Protein AF-0000000080187230 (afdb_homodimer)

Solvent-accessible surface area (backbone atoms only — not comparable to full-atom values): 9099 Å² total; per-residue (Å²): 131,55,72,60,52,51,49,43,47,52,31,50,45,49,23,28,50,40,28,14,57,39,20,35,60,37,12,40,51,40,17,50,52,43,22,52,49,33,45,47,38,41,75,37,59,90,48,38,68,63,51,52,53,50,46,53,55,51,43,51,58,42,46,49,57,31,49,52,26,44,51,52,22,49,32,40,62,74,63,34,63,70,54,54,52,44,56,56,54,54,67,70,99,129,55,67,57,57,52,47,49,52,52,31,54,52,29,22,53,48,12,34,62,53,14,36,48,29,22,50,52,13,43,49,49,26,52,53,35,40,56,54,20,36,71,72,24,60,90,43,36,66,62,47,52,52,51,46,54,55,44,44,50,58,27,45,47,43,28,48,54,16,44,51,53,22,48,34,42,70,74,63,32,55,61,58,54,48,43,56,51,56,56,65,71,100

Structure (mmCIF, N/CA/C/O backbone):
data_AF-0000000080187230-model_v1
#
loop_
_entity.id
_entity.type
_entity.pdbx_description
1 polymer 'ATP synthase subunit c'
#
loop_
_atom_site.group_PDB
_atom_site.id
_atom_site.type_symbol
_atom_site.label_atom_id
_atom_site.label_alt_id
_atom_site.label_comp_id
_atom_site.label_asym_id
_atom_site.label_entity_id
_atom_site.label_seq_id
_atom_site.pdbx_PDB_ins_code
_atom_site.Cartn_x
_atom_site.Cartn_y
_atom_site.Cartn_z
_atom_site.occupancy
_atom_site.B_iso_or_equiv
_atom_site.auth_seq_id
_atom_site.auth_comp_id
_atom_site.auth_asym_id
_atom_site.auth_atom_id
_atom_site.pdbx_PDB_model_num
ATOM 1 N N . MET A 1 1 ? 1.723 32.594 4.117 1 62.69 1 MET A N 1
ATOM 2 C CA . MET A 1 1 ? 1.533 31.25 4.629 1 62.69 1 MET A CA 1
ATOM 3 C C . MET A 1 1 ? 2.469 30.969 5.801 1 62.69 1 MET A C 1
ATOM 5 O O . MET A 1 1 ? 3.662 31.266 5.73 1 62.69 1 MET A O 1
ATOM 9 N N . ASP A 1 2 ? 1.952 30.75 6.871 1 83.56 2 ASP A N 1
ATOM 10 C CA . ASP A 1 2 ? 2.732 30.547 8.086 1 83.56 2 ASP A CA 1
ATOM 11 C C . ASP A 1 2 ? 3.523 29.25 8.031 1 83.56 2 ASP A C 1
ATOM 13 O O . ASP A 1 2 ? 3.189 28.344 7.254 1 83.56 2 ASP A O 1
ATOM 17 N N . SER A 1 3 ? 4.715 29.25 8.555 1 89.19 3 SER A N 1
ATOM 18 C CA . SER A 1 3 ? 5.629 28.109 8.578 1 89.19 3 SER A CA 1
ATOM 19 C C . SER A 1 3 ? 4.902 26.828 8.977 1 89.19 3 SER A C 1
ATOM 21 O O . SER A 1 3 ? 5.199 25.75 8.453 1 89.19 3 SER A O 1
ATOM 23 N N . ILE A 1 4 ? 3.934 26.938 9.734 1 88.62 4 ILE A N 1
ATOM 24 C CA . ILE A 1 4 ? 3.203 25.781 10.242 1 88.62 4 ILE A CA 1
ATOM 25 C C . ILE A 1 4 ? 2.34 25.188 9.133 1 88.62 4 ILE A C 1
ATOM 27 O O . ILE A 1 4 ? 2.299 23.969 8.961 1 88.62 4 ILE A O 1
ATOM 31 N N . THR A 1 5 ? 1.738 26.031 8.406 1 92.94 5 THR A N 1
ATOM 32 C CA . THR A 1 5 ? 0.894 25.594 7.301 1 92.94 5 THR A CA 1
ATOM 33 C C . THR A 1 5 ? 1.73 24.922 6.215 1 92.94 5 THR A C 1
ATOM 35 O O . THR A 1 5 ? 1.327 23.906 5.648 1 92.94 5 THR A O 1
ATOM 38 N N . LEU A 1 6 ? 2.846 25.453 5.973 1 94.38 6 LEU A N 1
ATOM 39 C CA . LEU A 1 6 ? 3.732 24.891 4.957 1 94.38 6 LEU A CA 1
ATOM 40 C C . LEU A 1 6 ? 4.23 23.5 5.371 1 94.38 6 LEU A C 1
ATOM 42 O O . LEU A 1 6 ? 4.312 22.594 4.543 1 94.38 6 LEU A O 1
ATOM 46 N N . ILE A 1 7 ? 4.586 23.297 6.59 1 95.94 7 ILE A N 1
ATOM 47 C CA . ILE A 1 7 ? 5.055 22 7.094 1 95.94 7 ILE A CA 1
ATOM 48 C C . ILE A 1 7 ? 3.941 20.969 6.973 1 95.94 7 ILE A C 1
ATOM 50 O O . ILE A 1 7 ? 4.188 19.828 6.578 1 95.94 7 ILE A O 1
ATOM 54 N N . ALA A 1 8 ? 2.732 21.391 7.238 1 96.5 8 ALA A N 1
ATOM 55 C CA . ALA A 1 8 ? 1.589 20.484 7.117 1 96.5 8 ALA A CA 1
ATOM 56 C C . ALA A 1 8 ? 1.39 20.047 5.672 1 96.5 8 ALA A C 1
ATOM 58 O O . ALA A 1 8 ? 1.258 18.844 5.398 1 96.5 8 ALA A O 1
ATOM 59 N N . ILE A 1 9 ? 1.454 20.969 4.828 1 97.25 9 ILE A N 1
ATOM 60 C CA . ILE A 1 9 ? 1.198 20.703 3.418 1 97.25 9 ILE A CA 1
ATOM 61 C C . ILE A 1 9 ? 2.264 19.766 2.863 1 97.25 9 ILE A C 1
ATOM 63 O O . ILE A 1 9 ? 1.942 18.781 2.203 1 97.25 9 ILE A O 1
ATOM 67 N N . VAL A 1 10 ? 3.494 20.031 3.119 1 98.06 10 VAL A N 1
ATOM 68 C CA . VAL A 1 10 ? 4.59 19.234 2.596 1 98.06 10 VAL A CA 1
ATOM 69 C C . VAL A 1 10 ? 4.535 17.828 3.201 1 98.06 10 VAL A C 1
ATOM 71 O O . VAL A 1 10 ? 4.801 16.844 2.518 1 98.06 10 VAL A O 1
ATOM 74 N N . SER A 1 11 ? 4.184 17.734 4.539 1 98.56 11 SER A N 1
ATOM 75 C CA . SER A 1 11 ? 4.074 16.422 5.191 1 98.56 11 SER A CA 1
ATOM 76 C C . SER A 1 11 ? 2.977 15.578 4.555 1 98.56 11 SER A C 1
ATOM 78 O O . SER A 1 11 ? 3.178 14.391 4.289 1 98.56 11 SER A O 1
ATOM 80 N N . ILE A 1 12 ? 1.848 16.219 4.234 1 98.62 12 ILE A N 1
ATOM 81 C CA . ILE A 1 12 ? 0.706 15.516 3.662 1 98.62 12 ILE A CA 1
ATOM 82 C C . ILE A 1 12 ? 1.062 15 2.27 1 98.62 12 ILE A C 1
ATOM 84 O O . ILE A 1 12 ? 0.888 13.82 1.974 1 98.62 12 ILE A O 1
ATOM 88 N N . ILE A 1 13 ? 1.635 15.82 1.457 1 98.75 13 ILE A N 1
ATOM 89 C CA . ILE A 1 13 ? 1.968 15.461 0.083 1 98.75 13 ILE A CA 1
ATOM 90 C C . ILE A 1 13 ? 3.043 14.375 0.078 1 98.75 13 ILE A C 1
ATOM 92 O O . ILE A 1 13 ? 2.916 13.375 -0.625 1 98.75 13 ILE A O 1
ATOM 96 N N . THR A 1 14 ? 4.074 14.609 0.878 1 98.81 14 THR A N 1
ATOM 97 C CA . THR A 1 14 ? 5.195 13.68 0.889 1 98.81 14 THR A CA 1
ATOM 98 C C . THR A 1 14 ? 4.758 12.312 1.42 1 98.81 14 THR A C 1
ATOM 100 O O . THR A 1 14 ? 5.188 11.281 0.909 1 98.81 14 THR A O 1
ATOM 103 N N . ALA A 1 15 ? 3.914 12.32 2.453 1 98.81 15 ALA A N 1
ATOM 104 C CA . ALA A 1 15 ? 3.432 11.047 2.986 1 98.81 15 ALA A CA 1
ATOM 105 C C . ALA A 1 15 ? 2.67 10.258 1.922 1 98.81 15 ALA A C 1
ATOM 107 O O . ALA A 1 15 ? 2.928 9.07 1.719 1 98.81 15 ALA A O 1
ATOM 108 N N . GLY A 1 16 ? 1.757 10.945 1.214 1 98.81 16 GLY A N 1
ATOM 109 C CA . GLY A 1 16 ? 0.975 10.281 0.182 1 98.81 16 GLY A CA 1
ATOM 110 C C . GLY A 1 16 ? 1.822 9.75 -0.961 1 98.81 16 GLY A C 1
ATOM 111 O O . GLY A 1 16 ? 1.636 8.617 -1.405 1 98.81 16 GLY A O 1
ATOM 112 N N . LEU A 1 17 ? 2.76 10.555 -1.405 1 98.69 17 LEU A N 1
ATOM 113 C CA . LEU A 1 17 ? 3.609 10.164 -2.527 1 98.69 17 LEU A CA 1
ATOM 114 C C . LEU A 1 17 ? 4.559 9.039 -2.129 1 98.69 17 LEU A C 1
ATOM 116 O O . LEU A 1 17 ? 4.855 8.156 -2.936 1 98.69 17 LEU A O 1
ATOM 120 N N . THR A 1 18 ? 5.066 9.07 -0.877 1 98.75 18 THR A N 1
ATOM 121 C CA . THR A 1 18 ? 5.988 8.047 -0.388 1 98.75 18 THR A CA 1
ATOM 122 C C . THR A 1 18 ? 5.379 6.656 -0.515 1 98.75 18 THR A C 1
ATOM 124 O O . THR A 1 18 ? 5.988 5.754 -1.095 1 98.75 18 THR A O 1
ATOM 127 N N . ILE A 1 19 ? 4.105 6.523 -0.062 1 98.81 19 ILE A N 1
ATOM 128 C CA . ILE A 1 19 ? 3.518 5.188 -0.063 1 98.81 19 ILE A CA 1
ATOM 129 C C . ILE A 1 19 ? 3.041 4.836 -1.47 1 98.81 19 ILE A C 1
ATOM 131 O O . ILE A 1 19 ? 3.182 3.693 -1.91 1 98.81 19 ILE A O 1
ATOM 135 N N . SER A 1 20 ? 2.482 5.805 -2.176 1 98.62 20 SER A N 1
ATOM 136 C CA . SER A 1 20 ? 1.919 5.492 -3.486 1 98.62 20 SER A CA 1
ATOM 137 C C . SER A 1 20 ? 3.01 5.113 -4.48 1 98.62 20 SER A C 1
ATOM 139 O O . SER A 1 20 ? 2.836 4.188 -5.277 1 98.62 20 SER A O 1
ATOM 141 N N . ILE A 1 21 ? 4.145 5.75 -4.461 1 98.38 21 ILE A N 1
ATOM 142 C CA . ILE A 1 21 ? 5.273 5.406 -5.316 1 98.38 21 ILE A CA 1
ATOM 143 C C . ILE A 1 21 ? 6.004 4.188 -4.75 1 98.38 21 ILE A C 1
ATOM 145 O O . ILE A 1 21 ? 6.441 3.314 -5.5 1 98.38 21 ILE A O 1
ATOM 149 N N . GLY A 1 22 ? 6.098 4.117 -3.428 1 98.38 22 GLY A N 1
ATOM 150 C CA . GLY A 1 22 ? 6.844 3.076 -2.736 1 98.38 22 GLY A CA 1
ATOM 151 C C . GLY A 1 22 ? 6.297 1.684 -2.986 1 98.38 22 GLY A C 1
ATOM 152 O O . GLY A 1 22 ? 7.035 0.699 -2.91 1 98.38 22 GLY A O 1
ATOM 153 N N . VAL A 1 23 ? 5.016 1.59 -3.355 1 98.5 23 VAL A N 1
ATOM 154 C CA . VAL A 1 23 ? 4.402 0.272 -3.473 1 98.5 23 VAL A CA 1
ATOM 155 C C . VAL A 1 23 ? 4.539 -0.236 -4.906 1 98.5 23 VAL A C 1
ATOM 157 O O . VAL A 1 23 ? 4.293 -1.413 -5.18 1 98.5 23 VAL A O 1
ATOM 160 N N . ILE A 1 24 ? 5.012 0.549 -5.848 1 98.44 24 ILE A N 1
ATOM 161 C CA . ILE A 1 24 ? 5.008 0.192 -7.262 1 98.44 24 ILE A CA 1
ATOM 162 C C . ILE A 1 24 ? 5.984 -0.957 -7.508 1 98.44 24 ILE A C 1
ATOM 164 O O . ILE A 1 24 ? 5.605 -1.997 -8.047 1 98.44 24 ILE A O 1
ATOM 168 N N . ALA A 1 25 ? 7.207 -0.797 -7.035 1 98.44 25 ALA A N 1
ATOM 169 C CA . ALA A 1 25 ? 8.234 -1.797 -7.316 1 98.44 25 ALA A CA 1
ATOM 170 C C . ALA A 1 25 ? 7.934 -3.109 -6.598 1 98.44 25 ALA A C 1
ATOM 172 O O . ALA A 1 25 ? 7.965 -4.18 -7.211 1 98.44 25 ALA A O 1
ATOM 173 N N . PRO A 1 26 ? 7.602 -3.059 -5.285 1 98.56 26 PRO A N 1
ATOM 174 C CA . PRO A 1 26 ? 7.297 -4.328 -4.625 1 98.56 26 PRO A CA 1
ATOM 175 C C . PRO A 1 26 ? 6.074 -5.023 -5.223 1 98.56 26 PRO A C 1
ATOM 177 O O . PRO A 1 26 ? 6.051 -6.25 -5.332 1 98.56 26 PRO A O 1
ATOM 180 N N . ALA A 1 27 ? 5.055 -4.34 -5.625 1 98.62 27 ALA A N 1
ATOM 181 C CA . ALA A 1 27 ? 3.863 -4.949 -6.215 1 98.62 27 ALA A CA 1
ATOM 182 C C . ALA A 1 27 ? 4.195 -5.637 -7.535 1 98.62 27 ALA A C 1
ATOM 184 O O . ALA A 1 27 ? 3.756 -6.762 -7.785 1 98.62 27 ALA A O 1
ATOM 185 N N . LEU A 1 28 ? 4.965 -4.992 -8.359 1 98.5 28 LEU A N 1
ATOM 186 C CA . LEU A 1 28 ? 5.379 -5.582 -9.625 1 98.5 28 LEU A CA 1
ATOM 187 C C . LEU A 1 28 ? 6.285 -6.785 -9.398 1 98.5 28 LEU A C 1
ATOM 189 O O . LEU A 1 28 ? 6.137 -7.816 -10.055 1 98.5 28 LEU A O 1
ATOM 193 N N . GLY A 1 29 ? 7.191 -6.586 -8.477 1 98.56 29 GLY A N 1
ATOM 194 C CA . GLY A 1 29 ? 8.07 -7.691 -8.141 1 98.56 29 GLY A CA 1
ATOM 195 C C . GLY A 1 29 ? 7.336 -8.906 -7.609 1 98.56 29 GLY A C 1
ATOM 196 O O . GLY A 1 29 ? 7.621 -10.039 -8.008 1 98.56 29 GLY A O 1
ATOM 197 N N . GLU A 1 30 ? 6.426 -8.734 -6.73 1 98.75 30 GLU A N 1
ATOM 198 C CA . GLU A 1 30 ? 5.617 -9.82 -6.188 1 98.75 30 GLU A CA 1
ATOM 199 C C . GLU A 1 30 ? 4.789 -10.492 -7.277 1 98.75 30 GLU A C 1
ATOM 201 O O . GLU A 1 30 ? 4.668 -11.719 -7.309 1 98.75 30 GLU A O 1
ATOM 206 N N . GLY A 1 31 ? 4.242 -9.648 -8.148 1 98.62 31 GLY A N 1
ATOM 207 C CA . GLY A 1 31 ? 3.488 -10.211 -9.258 1 98.62 31 GLY A CA 1
ATOM 208 C C . GLY A 1 31 ? 4.32 -11.125 -10.141 1 98.62 31 GLY A C 1
ATOM 209 O O . GLY A 1 31 ? 3.861 -12.203 -10.539 1 98.62 31 GLY A O 1
ATOM 210 N N . ARG A 1 32 ? 5.484 -10.664 -10.43 1 98.69 32 ARG A N 1
ATOM 211 C CA . ARG A 1 32 ? 6.398 -11.469 -11.234 1 98.69 32 ARG A CA 1
ATOM 212 C C . ARG A 1 32 ? 6.773 -12.758 -10.508 1 98.69 32 ARG A C 1
ATOM 214 O O . ARG A 1 32 ? 6.816 -13.828 -11.117 1 98.69 32 ARG A O 1
ATOM 221 N N . ALA A 1 33 ? 7.094 -12.688 -9.273 1 98.88 33 ALA A N 1
ATOM 222 C CA . ALA A 1 33 ? 7.465 -13.852 -8.469 1 98.88 33 ALA A CA 1
ATOM 223 C C . ALA A 1 33 ? 6.332 -14.867 -8.43 1 98.88 33 ALA A C 1
ATOM 225 O O . ALA A 1 33 ? 6.559 -16.062 -8.609 1 98.88 33 ALA A O 1
ATOM 226 N N . VAL A 1 34 ? 5.137 -14.422 -8.164 1 98.88 34 VAL A N 1
ATOM 227 C CA . VAL A 1 34 ? 3.977 -15.305 -8.086 1 98.88 34 VAL A CA 1
ATOM 228 C C . VAL A 1 34 ? 3.744 -15.977 -9.438 1 98.88 34 VAL A C 1
ATOM 230 O O . VAL A 1 34 ? 3.551 -17.188 -9.508 1 98.88 34 VAL A O 1
ATOM 233 N N . SER A 1 35 ? 3.828 -15.188 -10.508 1 98.81 35 SER A N 1
ATOM 234 C CA . SER A 1 35 ? 3.621 -15.727 -11.844 1 98.81 35 SER A CA 1
ATOM 235 C C . SER A 1 35 ? 4.637 -16.812 -12.164 1 98.81 35 SER A C 1
ATOM 237 O O . SER A 1 35 ? 4.273 -17.891 -12.641 1 98.81 35 SER A O 1
ATOM 239 N N . THR A 1 36 ? 5.883 -16.531 -11.867 1 98.75 36 THR A N 1
ATOM 240 C CA . THR A 1 36 ? 6.934 -17.516 -12.125 1 98.75 36 THR A CA 1
ATOM 241 C C . THR A 1 36 ? 6.734 -18.766 -11.281 1 98.75 36 THR A C 1
ATOM 243 O O . THR A 1 36 ? 6.926 -19.891 -11.758 1 98.75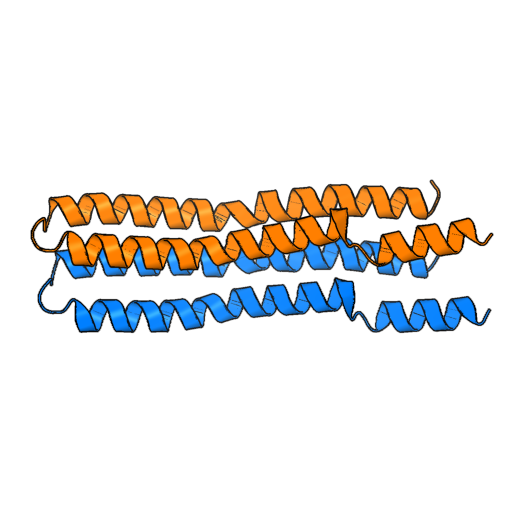 36 THR A O 1
ATOM 246 N N . ALA A 1 37 ? 6.379 -18.594 -10.039 1 98.81 37 ALA A N 1
ATOM 247 C CA . ALA A 1 37 ? 6.145 -19.734 -9.156 1 98.81 37 ALA A CA 1
ATOM 248 C C . ALA A 1 37 ? 5.016 -20.609 -9.672 1 98.81 37 ALA A C 1
ATOM 250 O O . ALA A 1 37 ? 5.109 -21.844 -9.633 1 98.81 37 ALA A O 1
ATOM 251 N N . LEU A 1 38 ? 3.965 -20.016 -10.195 1 98.69 38 LEU A N 1
ATOM 252 C CA . LEU A 1 38 ? 2.816 -20.75 -10.695 1 98.69 38 LEU A CA 1
ATOM 253 C C . LEU A 1 38 ? 3.193 -21.562 -11.93 1 98.69 38 LEU A C 1
ATOM 255 O O . LEU A 1 38 ? 2.793 -22.719 -12.07 1 98.69 38 LEU A O 1
ATOM 259 N N . SER A 1 39 ? 3.938 -20.953 -12.773 1 98.44 39 SER A N 1
ATOM 260 C CA . SER A 1 39 ? 4.434 -21.688 -13.93 1 98.44 39 SER A CA 1
ATOM 261 C C . SER A 1 39 ? 5.348 -22.844 -13.508 1 98.44 39 SER A C 1
ATOM 263 O O . SER A 1 39 ? 5.305 -23.922 -14.094 1 98.44 39 SER A O 1
ATOM 265 N N . SER A 1 40 ? 6.191 -22.625 -12.531 1 98.62 40 SER A N 1
ATOM 266 C CA . SER A 1 40 ? 7.09 -23.656 -12.016 1 98.62 40 SER A CA 1
ATOM 267 C C . SER A 1 40 ? 6.312 -24.812 -11.398 1 98.62 40 SER A C 1
ATOM 269 O O . SER A 1 40 ? 6.711 -25.969 -11.523 1 98.62 40 SER A O 1
ATOM 271 N N . LEU A 1 41 ? 5.215 -24.531 -10.734 1 98.12 41 LEU A N 1
ATOM 272 C CA . LEU A 1 41 ? 4.367 -25.547 -10.133 1 98.12 41 LEU A CA 1
ATOM 273 C C . LEU A 1 41 ? 3.756 -26.453 -11.203 1 98.12 41 LEU A C 1
ATOM 275 O O . LEU A 1 41 ? 3.607 -27.656 -11 1 98.12 41 LEU A O 1
ATOM 279 N N . ALA A 1 42 ? 3.447 -25.844 -12.344 1 97.44 42 ALA A N 1
ATOM 280 C CA . ALA A 1 42 ? 2.879 -26.594 -13.453 1 97.44 42 ALA A CA 1
ATOM 281 C C . ALA A 1 42 ? 3.934 -27.5 -14.102 1 97.44 42 ALA A C 1
ATOM 283 O O . ALA A 1 42 ? 3.621 -28.594 -14.57 1 97.44 42 ALA A O 1
ATOM 284 N N . GLN A 1 43 ? 5.109 -27.078 -14.07 1 96.94 43 GLN A N 1
ATOM 285 C CA . GLN A 1 43 ? 6.203 -27.797 -14.711 1 96.94 43 GLN A CA 1
ATOM 286 C C . GLN A 1 43 ? 6.711 -28.922 -13.812 1 96.94 43 GLN A C 1
ATOM 288 O O . GLN A 1 43 ? 7.09 -30 -14.305 1 96.94 43 GLN A O 1
ATOM 293 N N . GLN A 1 44 ? 6.703 -28.672 -12.516 1 97 44 GLN A N 1
ATOM 294 C CA . GLN A 1 44 ? 7.246 -29.625 -11.555 1 97 44 GLN A CA 1
ATOM 295 C C . GLN A 1 44 ? 6.328 -29.766 -10.352 1 97 44 GLN A C 1
ATOM 297 O O . GLN A 1 44 ? 6.688 -29.375 -9.234 1 97 44 GLN A O 1
ATOM 302 N N . PRO A 1 45 ? 5.246 -30.469 -10.523 1 95.25 45 PRO A N 1
ATOM 303 C CA . PRO A 1 45 ? 4.262 -30.594 -9.445 1 95.25 45 PRO A CA 1
ATOM 304 C C . PRO A 1 45 ? 4.805 -31.359 -8.234 1 95.25 45 PRO A C 1
ATOM 306 O O . PRO A 1 45 ? 4.355 -31.141 -7.109 1 95.25 45 PRO A O 1
ATOM 309 N N . ASP A 1 46 ? 5.824 -32.125 -8.438 1 96.44 46 ASP A N 1
ATOM 310 C CA . ASP A 1 46 ? 6.387 -32.938 -7.348 1 96.44 46 ASP A CA 1
ATOM 311 C C . ASP A 1 46 ? 7.223 -32.062 -6.414 1 96.44 46 ASP A C 1
ATOM 313 O O . ASP A 1 46 ? 7.523 -32.469 -5.289 1 96.44 46 ASP A O 1
ATOM 317 N N . ALA A 1 47 ? 7.633 -30.859 -6.898 1 97.19 47 ALA A N 1
ATOM 318 C CA . ALA A 1 47 ? 8.445 -29.938 -6.102 1 97.19 47 ALA A CA 1
ATOM 319 C C . ALA A 1 47 ? 7.598 -28.812 -5.527 1 97.19 47 ALA A C 1
ATOM 321 O O . ALA A 1 47 ? 8.117 -27.734 -5.191 1 97.19 47 ALA A O 1
ATOM 322 N N . ALA A 1 48 ? 6.332 -29.016 -5.352 1 97.38 48 ALA A N 1
ATOM 323 C CA . ALA A 1 48 ? 5.375 -27.969 -4.984 1 97.38 48 ALA A CA 1
ATOM 324 C C . ALA A 1 48 ? 5.695 -27.391 -3.607 1 97.38 48 ALA A C 1
ATOM 326 O O . ALA A 1 48 ? 5.637 -26.188 -3.406 1 97.38 48 ALA A O 1
ATOM 327 N N . THR A 1 49 ? 6.066 -28.219 -2.701 1 97.38 49 THR A N 1
ATOM 328 C CA . THR A 1 49 ? 6.328 -27.766 -1.342 1 97.38 49 THR A CA 1
ATOM 329 C C . THR A 1 49 ? 7.527 -26.828 -1.311 1 97.38 49 THR A C 1
ATOM 331 O O . THR A 1 49 ? 7.469 -25.75 -0.701 1 97.38 49 THR A O 1
ATOM 334 N N . THR A 1 50 ? 8.57 -27.203 -2.002 1 98.31 50 THR A N 1
ATOM 335 C CA . THR A 1 50 ? 9.773 -26.391 -2.033 1 98.31 50 THR A CA 1
ATOM 336 C C . THR A 1 50 ? 9.523 -25.078 -2.781 1 98.31 50 THR A C 1
ATOM 338 O O . THR A 1 50 ? 9.953 -24.016 -2.342 1 98.31 50 THR A O 1
ATOM 341 N N . ILE A 1 51 ? 8.797 -25.141 -3.879 1 98.5 51 ILE A N 1
ATOM 342 C CA . ILE A 1 51 ? 8.5 -23.969 -4.691 1 98.5 51 ILE A CA 1
ATOM 343 C C . ILE A 1 51 ? 7.656 -22.984 -3.891 1 98.5 51 ILE A C 1
ATOM 345 O O . ILE A 1 51 ? 7.988 -21.797 -3.805 1 98.5 51 ILE A O 1
ATOM 349 N N . THR A 1 52 ? 6.605 -23.453 -3.244 1 98.06 52 THR A N 1
ATOM 350 C CA . THR A 1 52 ? 5.672 -22.578 -2.535 1 98.06 52 THR A CA 1
ATOM 351 C C . THR A 1 52 ? 6.332 -21.969 -1.302 1 98.06 52 THR A C 1
ATOM 353 O O . THR A 1 52 ? 6.168 -20.781 -1.024 1 98.06 52 THR A O 1
ATOM 356 N N . ARG A 1 53 ? 7.129 -22.719 -0.572 1 97.81 53 ARG A N 1
ATOM 357 C CA . ARG A 1 53 ? 7.82 -22.188 0.602 1 97.81 53 ARG A CA 1
ATOM 358 C C . ARG A 1 53 ? 8.781 -21.078 0.218 1 97.81 53 ARG A C 1
ATOM 360 O O . ARG A 1 53 ? 8.828 -20.031 0.875 1 97.81 53 ARG A O 1
ATOM 367 N N . THR A 1 54 ? 9.531 -21.281 -0.804 1 98.69 54 THR A N 1
ATOM 368 C CA . THR A 1 54 ? 10.484 -20.297 -1.284 1 98.69 54 THR A CA 1
ATOM 369 C C . THR A 1 54 ? 9.766 -19.031 -1.738 1 98.69 54 THR A C 1
ATOM 371 O O . THR A 1 54 ? 10.203 -17.922 -1.437 1 98.69 54 THR A O 1
ATOM 374 N N . LEU A 1 55 ? 8.695 -19.234 -2.443 1 98.75 55 LEU A N 1
ATOM 375 C CA . LEU A 1 55 ? 7.914 -18.094 -2.912 1 98.75 55 LEU A CA 1
ATOM 376 C C . LEU A 1 55 ? 7.449 -17.234 -1.742 1 98.75 55 LEU A C 1
ATOM 378 O O . LEU A 1 55 ? 7.633 -16.016 -1.75 1 98.75 55 LEU A O 1
ATOM 382 N N . PHE A 1 56 ? 6.898 -17.844 -0.724 1 98.12 56 PHE A N 1
ATOM 383 C CA . PHE A 1 56 ? 6.281 -17.094 0.364 1 98.12 56 PHE A CA 1
ATOM 384 C C . PHE A 1 56 ? 7.34 -16.359 1.183 1 98.12 56 PHE A C 1
ATOM 386 O O . PHE A 1 56 ? 7.113 -15.234 1.639 1 98.12 56 PHE A O 1
ATOM 393 N N . VAL A 1 57 ? 8.523 -17 1.33 1 98.31 57 VAL A N 1
ATOM 394 C CA . VAL A 1 57 ? 9.633 -16.312 1.989 1 98.31 57 VAL A CA 1
ATOM 395 C C . VAL A 1 57 ? 10.078 -15.117 1.14 1 98.31 57 VAL A C 1
ATOM 397 O O . VAL A 1 57 ? 10.289 -14.023 1.658 1 98.31 57 VAL A O 1
ATOM 400 N N . GLY A 1 58 ? 10.188 -15.375 -0.167 1 98.56 58 GLY A N 1
ATOM 401 C CA . GLY A 1 58 ? 10.562 -14.305 -1.081 1 98.56 58 GLY A CA 1
ATOM 402 C C . GLY A 1 58 ? 9.57 -13.156 -1.097 1 98.56 58 GLY A C 1
ATOM 403 O O . GLY A 1 58 ? 9.961 -11.992 -1.082 1 98.56 58 GLY A O 1
ATOM 404 N N . LEU A 1 59 ? 8.297 -13.531 -1.099 1 98.56 59 LEU A N 1
ATOM 405 C CA . LEU A 1 59 ? 7.254 -12.508 -1.094 1 98.56 59 LEU A CA 1
ATO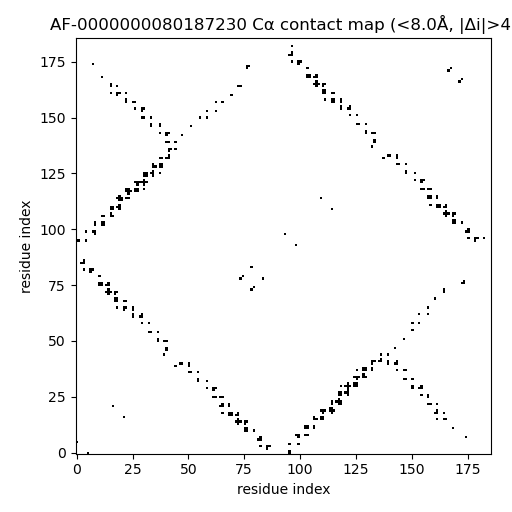M 406 C C . LEU A 1 59 ? 7.309 -11.688 0.188 1 98.56 59 LEU A C 1
ATOM 408 O O . LEU A 1 59 ? 7.094 -10.469 0.16 1 98.56 59 LEU A O 1
ATOM 412 N N . ALA A 1 60 ? 7.551 -12.344 1.293 1 97.56 60 ALA A N 1
ATOM 413 C CA . ALA A 1 60 ? 7.648 -11.656 2.576 1 97.56 60 ALA A CA 1
ATOM 414 C C . ALA A 1 60 ? 8.766 -10.617 2.557 1 97.56 60 ALA A C 1
ATOM 416 O O . ALA A 1 60 ? 8.594 -9.492 3.045 1 97.56 60 ALA A O 1
ATOM 417 N N . ILE A 1 61 ? 9.906 -10.945 2.021 1 98.12 61 ILE A N 1
ATOM 418 C CA . ILE A 1 61 ? 11.055 -10.047 1.956 1 98.12 61 ILE A CA 1
ATOM 419 C C . ILE A 1 61 ? 10.734 -8.867 1.036 1 98.12 61 ILE A C 1
ATOM 421 O O . ILE A 1 61 ? 11.008 -7.715 1.374 1 98.12 61 ILE A O 1
ATOM 425 N N . ILE A 1 62 ? 10.117 -9.117 -0.094 1 98.62 62 ILE A N 1
ATOM 426 C CA . ILE A 1 62 ? 9.742 -8.055 -1.027 1 98.62 62 ILE A CA 1
ATOM 427 C C . ILE A 1 62 ? 8.742 -7.113 -0.364 1 98.62 62 ILE A C 1
ATOM 429 O O . ILE A 1 62 ? 8.867 -5.895 -0.476 1 98.62 62 ILE A O 1
ATOM 433 N N . GLU A 1 63 ? 7.809 -7.785 0.333 1 98 63 GLU A N 1
ATOM 434 C CA . GLU A 1 63 ? 6.77 -7.031 1.032 1 98 63 GLU A CA 1
ATOM 435 C C . GLU A 1 63 ? 7.379 -6.035 2.014 1 98 63 GLU A C 1
ATOM 437 O O . GLU A 1 63 ? 6.848 -4.941 2.209 1 98 63 GLU A O 1
ATOM 442 N N . SER A 1 64 ? 8.547 -6.355 2.672 1 97.88 64 SER A N 1
ATOM 443 C CA . SER A 1 64 ? 9.18 -5.504 3.674 1 97.88 64 SER A CA 1
ATOM 444 C C . SER A 1 64 ? 9.516 -4.133 3.1 1 97.88 64 SER A C 1
ATOM 446 O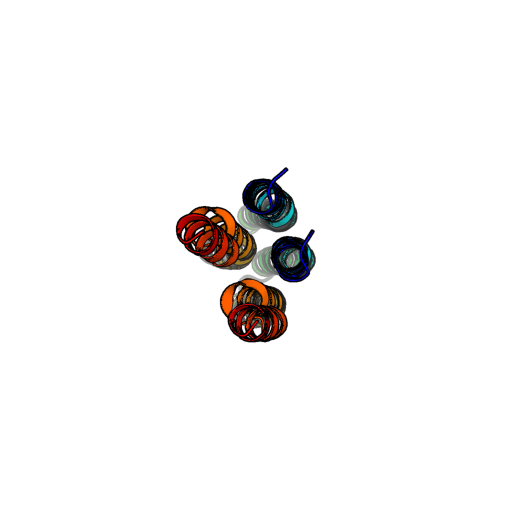 O . SER A 1 64 ? 9.422 -3.121 3.795 1 97.88 64 SER A O 1
ATOM 448 N N . THR A 1 65 ? 9.773 -4.043 1.831 1 98.12 65 THR A N 1
ATOM 449 C CA . THR A 1 65 ? 10.133 -2.773 1.21 1 98.12 65 THR A CA 1
ATOM 450 C C . THR A 1 65 ? 8.93 -1.836 1.156 1 98.12 65 THR A C 1
ATOM 452 O O . THR A 1 65 ? 9.078 -0.622 1.312 1 98.12 65 THR A O 1
ATOM 455 N N . ALA A 1 66 ? 7.703 -2.391 0.88 1 98.31 66 ALA A N 1
ATOM 456 C CA . ALA A 1 66 ? 6.473 -1.6 0.917 1 98.31 66 ALA A CA 1
ATOM 457 C C . ALA A 1 66 ? 6.16 -1.14 2.338 1 98.31 66 ALA A C 1
ATOM 459 O O . ALA A 1 66 ? 5.734 -0.002 2.549 1 98.31 66 ALA A O 1
ATOM 460 N N . ILE A 1 67 ? 6.371 -2.039 3.266 1 98.62 67 ILE A N 1
ATOM 461 C CA . ILE A 1 67 ? 6.109 -1.74 4.668 1 98.62 67 ILE A CA 1
ATOM 462 C C . ILE A 1 67 ? 6.98 -0.573 5.121 1 98.62 67 ILE A C 1
ATOM 464 O O . ILE A 1 67 ? 6.527 0.301 5.863 1 98.62 67 ILE A O 1
ATOM 468 N N . TYR A 1 68 ? 8.305 -0.49 4.695 1 98.62 68 TYR A N 1
ATOM 469 C CA . TYR A 1 68 ? 9.18 0.626 5.043 1 98.62 68 TYR A CA 1
ATOM 470 C C . TYR A 1 68 ? 8.57 1.952 4.609 1 98.62 68 TYR A C 1
ATOM 472 O O . TYR A 1 68 ? 8.57 2.924 5.367 1 98.62 68 TYR A O 1
ATOM 480 N N . CYS A 1 69 ? 8.031 1.959 3.426 1 98.75 69 CYS A N 1
ATOM 481 C CA . CYS A 1 69 ? 7.406 3.174 2.918 1 98.75 69 CYS A CA 1
ATOM 482 C C . CYS A 1 69 ? 6.156 3.52 3.719 1 98.75 69 CYS A C 1
ATOM 484 O O . CYS A 1 69 ? 5.883 4.691 3.98 1 98.75 69 CYS A O 1
ATOM 486 N N . PHE A 1 70 ? 5.445 2.52 4.07 1 98.81 70 PHE A N 1
ATOM 487 C CA . PHE A 1 70 ? 4.246 2.73 4.875 1 98.81 70 PHE A CA 1
ATOM 488 C C . PHE A 1 70 ? 4.598 3.348 6.223 1 98.81 70 PHE A C 1
ATOM 490 O O . PHE A 1 70 ? 3.971 4.316 6.648 1 98.81 70 PHE A O 1
ATOM 497 N N . VAL A 1 71 ? 5.684 2.777 6.824 1 98.81 71 VAL A N 1
ATOM 498 C CA . VAL A 1 71 ? 6.117 3.252 8.133 1 98.81 71 VAL A CA 1
ATOM 499 C C . VAL A 1 71 ? 6.555 4.711 8.039 1 98.81 71 VAL A C 1
ATOM 501 O O . VAL A 1 71 ? 6.188 5.535 8.875 1 98.81 71 VAL A O 1
ATOM 504 N N . VAL A 1 72 ? 7.258 5.07 7.059 1 98.81 72 VAL A N 1
ATOM 505 C CA . VAL A 1 72 ? 7.734 6.438 6.879 1 98.81 72 VAL A CA 1
ATOM 506 C C . VAL A 1 72 ? 6.547 7.375 6.676 1 98.81 72 VAL A C 1
ATOM 508 O O . VAL A 1 72 ? 6.504 8.469 7.246 1 98.81 72 VAL A O 1
ATOM 511 N N . SER A 1 73 ? 5.602 6.914 5.887 1 98.88 73 SER A N 1
ATOM 512 C CA . SER A 1 73 ? 4.402 7.715 5.672 1 98.88 73 SER A CA 1
ATOM 513 C C . SER A 1 73 ? 3.65 7.949 6.977 1 98.88 73 SER A C 1
ATOM 515 O O . SER A 1 73 ? 3.201 9.062 7.254 1 98.88 73 SER A O 1
ATOM 517 N N . MET A 1 74 ? 3.6 6.941 7.793 1 98.75 74 MET A N 1
ATOM 518 C CA . MET A 1 74 ? 2.914 7.051 9.078 1 98.75 74 MET A CA 1
ATOM 519 C C . MET A 1 74 ? 3.645 8.023 10 1 98.75 74 MET A C 1
ATOM 521 O O . MET A 1 74 ? 3.012 8.805 10.711 1 98.75 74 MET A O 1
ATOM 525 N N . ILE A 1 75 ? 4.93 7.988 9.961 1 98.62 75 ILE A N 1
ATOM 526 C CA . ILE A 1 75 ? 5.734 8.883 10.789 1 98.62 75 ILE A CA 1
ATOM 527 C C . ILE A 1 75 ? 5.52 10.328 10.336 1 98.62 75 ILE A C 1
ATOM 529 O O . ILE A 1 75 ? 5.344 11.227 11.172 1 98.62 75 ILE A O 1
ATOM 533 N N . LEU A 1 76 ? 5.469 10.531 9.039 1 98.56 76 LEU A N 1
ATOM 534 C CA . LEU A 1 76 ? 5.266 11.875 8.5 1 98.56 76 LEU A CA 1
ATOM 535 C C . LEU A 1 76 ? 3.908 12.43 8.914 1 98.56 76 LEU A C 1
ATOM 537 O O . LEU A 1 76 ? 3.762 13.633 9.125 1 98.56 76 LEU A O 1
ATOM 541 N N . ILE A 1 77 ? 2.977 11.516 9.094 1 98.12 77 ILE A N 1
ATOM 542 C CA . ILE A 1 77 ? 1.617 11.969 9.383 1 98.12 77 ILE A CA 1
ATOM 543 C C . ILE A 1 77 ? 1.431 12.109 10.891 1 98.12 77 ILE A C 1
ATOM 545 O O . ILE A 1 77 ? 0.888 13.109 11.367 1 98.12 77 ILE A O 1
ATOM 549 N N . PHE A 1 78 ? 1.971 11.188 11.617 1 97.56 78 PHE A N 1
ATOM 550 C CA . PHE A 1 78 ? 1.549 11.125 13.008 1 97.56 78 PHE A CA 1
ATOM 551 C C . PHE A 1 78 ? 2.715 11.445 13.938 1 97.56 78 PHE A C 1
ATOM 553 O O . PHE A 1 78 ? 2.51 11.766 15.109 1 97.56 78 PHE A O 1
ATOM 560 N N . ALA A 1 79 ? 3.916 11.273 13.578 1 96.38 79 ALA A N 1
ATOM 561 C CA . ALA A 1 79 ? 5.082 11.398 14.445 1 96.38 79 ALA A CA 1
ATOM 562 C C . ALA A 1 79 ? 6.156 12.273 13.805 1 96.38 79 ALA A C 1
ATOM 564 O O . ALA A 1 79 ? 7.352 11.992 13.93 1 96.38 79 ALA A O 1
ATOM 565 N N . ASN A 1 80 ? 5.777 13.289 13.109 1 96.44 80 ASN A N 1
ATOM 566 C CA . ASN A 1 80 ? 6.652 14.203 12.383 1 96.44 80 ASN A CA 1
ATOM 567 C C . ASN A 1 80 ? 7.344 15.188 13.32 1 96.44 80 ASN A C 1
ATOM 569 O O . ASN A 1 80 ? 6.703 16.094 13.844 1 96.44 80 ASN A O 1
ATOM 573 N N . PRO A 1 81 ? 8.602 15.094 13.594 1 94.38 81 PRO A N 1
ATOM 574 C CA . PRO A 1 81 ? 9.281 15.977 14.555 1 94.38 81 PRO A CA 1
ATOM 575 C C . PRO A 1 81 ? 9.297 17.438 14.109 1 94.38 81 PRO A C 1
ATOM 577 O O . PRO A 1 81 ? 9.336 18.344 14.945 1 94.38 81 PRO A O 1
ATOM 580 N N . PHE A 1 82 ? 9.359 17.672 12.836 1 93.38 82 PHE A N 1
ATOM 581 C CA . PHE A 1 82 ? 9.32 19.047 12.328 1 93.38 82 PHE A CA 1
ATOM 582 C C . PHE A 1 82 ? 7.988 19.703 12.664 1 93.38 82 PHE A C 1
ATOM 584 O O . PHE A 1 82 ? 7.949 20.891 12.992 1 93.38 82 PHE A O 1
ATOM 591 N N . TRP A 1 83 ? 6.988 19.031 12.539 1 91.62 83 TRP A N 1
ATOM 592 C CA . TRP A 1 83 ? 5.664 19.5 12.922 1 91.62 83 TRP A CA 1
ATOM 593 C C . TRP A 1 83 ? 5.594 19.766 14.422 1 91.62 83 TRP A C 1
ATOM 595 O O . TRP A 1 83 ? 5.141 20.828 14.859 1 91.62 83 TRP A O 1
ATOM 605 N N . ASN A 1 84 ? 6.047 18.828 15.172 1 90.75 84 ASN A N 1
ATOM 606 C CA . ASN A 1 84 ? 6.016 18.969 16.625 1 90.75 84 ASN A CA 1
ATOM 607 C C . ASN A 1 84 ? 6.797 20.188 17.094 1 90.75 84 ASN A C 1
ATOM 609 O O . ASN A 1 84 ? 6.355 20.906 17.984 1 90.75 84 ASN A O 1
ATOM 613 N N . TYR A 1 85 ? 7.914 20.406 16.531 1 90.06 85 TYR A N 1
ATOM 614 C CA . TYR A 1 85 ? 8.734 21.562 16.859 1 90.06 85 TYR A CA 1
ATOM 615 C C . TYR A 1 85 ? 8.008 22.859 16.516 1 90.06 85 TYR A C 1
ATOM 617 O O . TYR A 1 85 ? 8.008 23.797 17.312 1 90.06 85 TYR A O 1
ATOM 625 N N . ALA A 1 86 ? 7.367 22.891 15.359 1 88 86 ALA A N 1
ATOM 626 C CA . ALA A 1 86 ? 6.727 24.094 14.859 1 88 86 ALA A CA 1
ATOM 627 C C . ALA A 1 86 ? 5.516 24.469 15.711 1 88 86 ALA A C 1
ATOM 629 O O . ALA A 1 86 ? 5.273 25.656 15.969 1 88 86 ALA A O 1
ATOM 630 N N . ILE A 1 87 ? 4.789 23.562 16.172 1 86.75 87 ILE A N 1
ATOM 631 C CA . ILE A 1 87 ? 3.555 23.891 16.875 1 86.75 87 ILE A CA 1
ATOM 632 C C . ILE A 1 87 ? 3.852 24.172 18.344 1 86.75 87 ILE A C 1
ATOM 634 O O . ILE A 1 87 ? 3.064 24.828 19.031 1 86.75 87 ILE A O 1
ATOM 638 N N . THR A 1 88 ? 4.926 23.609 18.859 1 84.19 88 THR A N 1
ATOM 639 C CA . THR A 1 88 ? 5.332 23.953 20.203 1 84.19 88 THR A CA 1
ATOM 640 C C . THR A 1 88 ? 5.934 25.359 20.25 1 84.19 88 THR A C 1
ATOM 642 O O . THR A 1 88 ? 5.699 26.125 21.188 1 84.19 88 THR A O 1
ATOM 645 N N . GLY A 1 89 ? 6.746 25.719 19.219 1 68.94 89 GLY A N 1
ATOM 646 C CA . GLY A 1 89 ? 7.293 27.062 19.156 1 68.94 89 GLY A CA 1
ATOM 647 C C . GLY A 1 89 ? 6.246 28.109 18.844 1 68.94 89 GLY A C 1
ATOM 648 O O . GLY A 1 89 ? 6.332 29.234 19.328 1 68.94 89 GLY A O 1
ATOM 649 N N . ALA A 1 90 ? 5.27 27.922 17.938 1 61.5 90 ALA A N 1
ATOM 650 C CA . ALA A 1 90 ? 4.188 28.844 17.594 1 61.5 90 ALA A CA 1
ATOM 651 C C . ALA A 1 90 ? 3.258 29.047 18.797 1 61.5 90 ALA A C 1
ATOM 653 O O . ALA A 1 90 ? 2.719 30.141 18.984 1 61.5 90 ALA A O 1
ATOM 654 N N . ALA A 1 91 ? 3.049 28.031 19.625 1 56.78 91 ALA A N 1
ATOM 655 C CA . ALA A 1 91 ? 2.264 28.188 20.844 1 56.78 91 ALA A CA 1
ATOM 656 C C . ALA A 1 91 ? 2.975 29.094 21.844 1 56.78 91 ALA A C 1
ATOM 658 O O . ALA A 1 91 ? 2.326 29.781 22.641 1 56.78 91 ALA A O 1
ATOM 659 N N . GLY A 1 92 ? 4.176 29 21.75 1 48.22 92 GLY A N 1
ATOM 660 C CA . GLY A 1 92 ? 4.879 29.844 22.719 1 48.22 92 GLY A CA 1
ATOM 661 C C . GLY A 1 92 ? 5.008 31.281 22.266 1 48.22 92 GLY A C 1
ATOM 662 O O . GLY A 1 92 ? 5.512 32.125 23.016 1 48.22 92 GLY A O 1
ATOM 663 N N . LYS A 1 93 ? 4.703 31.672 20.984 1 47.47 93 LYS A N 1
ATOM 664 C CA . LYS A 1 93 ? 4.734 33.094 20.672 1 47.47 93 LYS A CA 1
ATOM 665 C C . LYS A 1 93 ? 3.336 33.688 20.719 1 47.47 93 LYS A C 1
ATOM 667 O O . LYS A 1 93 ? 2.346 33 20.484 1 47.47 93 LYS A O 1
ATOM 672 N N . MET B 1 1 ? -6.809 32.562 0.587 1 65.81 1 MET B N 1
ATOM 673 C CA . MET B 1 1 ? -7.254 31.281 1.111 1 65.81 1 MET B CA 1
ATOM 674 C C . MET B 1 1 ? -6.637 31 2.48 1 65.81 1 MET B C 1
ATOM 676 O O . MET B 1 1 ? -5.438 31.203 2.674 1 65.81 1 MET B O 1
ATOM 680 N N . ASP B 1 2 ? -7.508 30.812 3.385 1 86.56 2 ASP B N 1
ATOM 681 C CA . ASP B 1 2 ? -7 30.656 4.746 1 86.56 2 ASP B CA 1
ATOM 682 C C . ASP B 1 2 ? -6.254 29.344 4.914 1 86.56 2 ASP B C 1
ATOM 684 O O . ASP B 1 2 ? -6.359 28.453 4.07 1 86.56 2 ASP B O 1
ATOM 688 N N . SER B 1 3 ? -5.43 29.328 5.672 1 89.06 3 SER B N 1
ATOM 689 C CA . SER B 1 3 ? -4.57 28.172 5.949 1 89.06 3 SER B CA 1
ATOM 690 C C . SER B 1 3 ? -5.387 26.891 6.09 1 89.06 3 SER B C 1
ATOM 692 O O . SER B 1 3 ? -4.957 25.828 5.648 1 89.06 3 SER B O 1
ATOM 694 N N . ILE B 1 4 ? -6.52 26.953 6.543 1 89.69 4 ILE B N 1
ATOM 695 C CA . ILE B 1 4 ? -7.391 25.812 6.781 1 89.69 4 ILE B CA 1
ATOM 696 C C . ILE B 1 4 ? -7.887 25.25 5.449 1 89.69 4 ILE B C 1
ATOM 698 O O . ILE B 1 4 ? -7.883 24.031 5.234 1 89.69 4 ILE B O 1
ATOM 702 N N . THR B 1 5 ? -8.258 26.141 4.605 1 94.12 5 THR B N 1
ATOM 703 C CA . THR B 1 5 ? -8.75 25.734 3.291 1 94.12 5 THR B CA 1
ATOM 704 C C . THR B 1 5 ? -7.633 25.078 2.48 1 94.12 5 THR B C 1
ATOM 706 O O . THR B 1 5 ? -7.871 24.094 1.781 1 94.12 5 THR B O 1
ATOM 709 N N . LEU B 1 6 ? -6.484 25.547 2.625 1 94.31 6 LEU B N 1
ATOM 710 C CA . LEU B 1 6 ? -5.355 25.016 1.88 1 94.31 6 LEU B CA 1
ATOM 711 C C . LEU B 1 6 ? -5.008 23.609 2.371 1 94.31 6 LEU B C 1
ATOM 713 O O . LEU B 1 6 ? -4.719 22.719 1.568 1 94.31 6 LEU B O 1
ATOM 717 N N . ILE B 1 7 ? -5.027 23.359 3.617 1 95.62 7 ILE B N 1
ATOM 718 C CA . ILE B 1 7 ? -4.754 22.047 4.176 1 95.62 7 ILE B CA 1
ATOM 719 C C . ILE B 1 7 ? -5.812 21.047 3.701 1 95.62 7 ILE B C 1
ATOM 721 O O . ILE B 1 7 ? -5.492 19.906 3.35 1 95.62 7 ILE B O 1
ATOM 725 N N . ALA B 1 8 ? -6.996 21.516 3.613 1 96.25 8 ALA B N 1
ATOM 726 C CA . ALA B 1 8 ? -8.086 20.656 3.139 1 96.25 8 ALA B CA 1
ATOM 727 C C . ALA B 1 8 ? -7.883 20.281 1.676 1 96.25 8 ALA B C 1
ATOM 729 O O . ALA B 1 8 ? -7.98 19.109 1.317 1 96.25 8 ALA B O 1
ATOM 730 N N . ILE B 1 9 ? -7.59 21.25 0.95 1 97.62 9 ILE B N 1
ATOM 731 C CA . ILE B 1 9 ? -7.434 21.031 -0.484 1 97.62 9 ILE B CA 1
ATOM 732 C C . ILE B 1 9 ? -6.297 20.047 -0.74 1 97.62 9 ILE B C 1
ATOM 734 O O . ILE B 1 9 ? -6.453 19.094 -1.502 1 97.62 9 ILE B O 1
ATOM 738 N N . VAL B 1 10 ? -5.207 20.234 -0.114 1 98.06 10 VAL B N 1
ATOM 739 C CA . VAL B 1 10 ? -4.035 19.391 -0.334 1 98.06 10 VAL B CA 1
ATOM 740 C C . VAL B 1 10 ? -4.301 17.984 0.18 1 98.06 10 VAL B C 1
ATOM 742 O O . VAL B 1 10 ? -3.883 17 -0.438 1 98.06 10 VAL B O 1
ATOM 745 N N . SER B 1 11 ? -4.996 17.891 1.334 1 98.69 11 SER B N 1
ATOM 746 C CA . SER B 1 11 ? -5.328 16.578 1.874 1 98.69 11 SER B CA 1
ATOM 747 C C . SER B 1 11 ? -6.211 15.781 0.908 1 98.69 11 SER B C 1
ATOM 749 O O . SER B 1 11 ? -5.973 14.594 0.673 1 98.69 11 SER B O 1
ATOM 751 N N . ILE B 1 12 ? -7.195 16.438 0.308 1 98.62 12 ILE B N 1
ATOM 752 C CA . ILE B 1 12 ? -8.141 15.805 -0.597 1 98.62 12 ILE B CA 1
ATOM 753 C C . ILE B 1 12 ? -7.418 15.344 -1.861 1 98.62 12 ILE B C 1
ATOM 755 O O . ILE B 1 12 ? -7.555 14.188 -2.275 1 98.62 12 ILE B O 1
ATOM 759 N N . ILE B 1 13 ? -6.605 16.188 -2.389 1 98.75 13 ILE B N 1
ATOM 760 C CA . ILE B 1 13 ? -5.902 15.875 -3.627 1 98.75 13 ILE B CA 1
ATOM 761 C C . ILE B 1 13 ? -4.898 14.75 -3.385 1 98.75 13 ILE B C 1
ATOM 763 O O . ILE B 1 13 ? -4.844 13.789 -4.152 1 98.75 13 ILE B O 1
ATOM 767 N N . THR B 1 14 ? -4.156 14.891 -2.299 1 98.81 14 THR B N 1
ATOM 768 C CA . THR B 1 14 ? -3.123 13.898 -2.014 1 98.81 14 THR B CA 1
ATOM 769 C C . THR B 1 14 ? -3.744 12.531 -1.729 1 98.81 14 THR B C 1
ATOM 771 O O . THR B 1 14 ? -3.234 11.508 -2.182 1 98.81 14 THR B O 1
ATOM 774 N N . ALA B 1 15 ? -4.832 12.531 -1.009 1 98.81 15 ALA B N 1
ATOM 775 C CA . ALA B 1 15 ? -5.5 11.266 -0.723 1 98.81 15 ALA B CA 1
ATOM 776 C C . ALA B 1 15 ? -5.914 10.562 -2.012 1 98.81 15 ALA B C 1
ATOM 778 O O . ALA B 1 15 ? -5.66 9.367 -2.182 1 98.81 15 ALA B O 1
ATOM 779 N N . GLY B 1 16 ? -6.543 11.266 -2.906 1 98.75 16 GLY B N 1
ATOM 780 C CA . GLY B 1 16 ? -6.965 10.703 -4.176 1 98.75 16 GLY B CA 1
ATOM 781 C C . GLY B 1 16 ? -5.809 10.18 -5.008 1 98.75 16 GLY B C 1
ATOM 782 O O . GLY B 1 16 ? -5.875 9.07 -5.547 1 98.75 16 GLY B O 1
ATOM 783 N N . LEU B 1 17 ? -4.793 10.969 -5.098 1 98.69 17 LEU B N 1
ATOM 784 C CA . LEU B 1 17 ? -3.633 10.578 -5.895 1 98.69 17 LEU B CA 1
ATOM 785 C C . LEU B 1 17 ? -2.941 9.367 -5.289 1 98.69 17 LEU B C 1
ATOM 787 O O . LEU B 1 17 ? -2.471 8.484 -6.016 1 98.69 17 LEU B O 1
ATOM 791 N N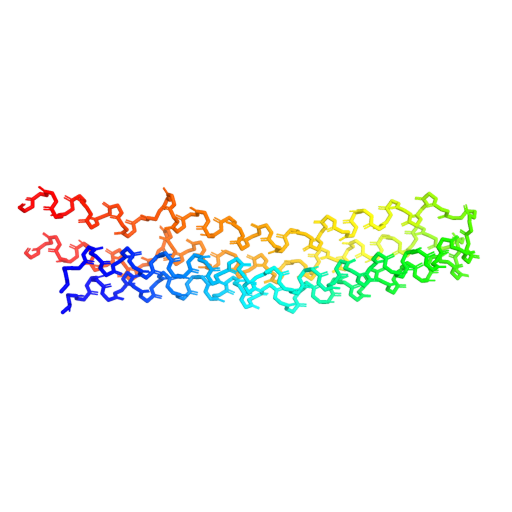 . THR B 1 18 ? -2.877 9.352 -3.986 1 98.81 18 THR B N 1
ATOM 792 C CA . THR B 1 18 ? -2.215 8.258 -3.283 1 98.81 18 THR B CA 1
ATOM 793 C C . THR B 1 18 ? -2.822 6.918 -3.678 1 98.81 18 THR B C 1
ATOM 795 O O . THR B 1 18 ? -2.109 6.004 -4.102 1 98.81 18 THR B O 1
ATOM 798 N N . ILE B 1 19 ? -4.141 6.801 -3.602 1 98.81 19 ILE B N 1
ATOM 799 C CA . ILE B 1 19 ? -4.77 5.508 -3.865 1 98.81 19 ILE B CA 1
ATOM 800 C C . ILE B 1 19 ? -4.789 5.242 -5.367 1 98.81 19 ILE B C 1
ATOM 802 O O . ILE B 1 19 ? -4.602 4.102 -5.805 1 98.81 19 ILE B O 1
ATOM 806 N N . SER B 1 20 ? -5.008 6.262 -6.191 1 98.62 20 SER B N 1
ATOM 807 C CA . SER B 1 20 ? -5.07 6.074 -7.641 1 98.62 20 SER B CA 1
ATOM 808 C C . SER B 1 20 ? -3.738 5.574 -8.188 1 98.62 20 SER B C 1
ATOM 810 O O . SER B 1 20 ? -3.707 4.66 -9.016 1 98.62 20 SER B O 1
ATOM 812 N N . ILE B 1 21 ? -2.697 6.137 -7.758 1 98.44 21 ILE B N 1
ATOM 813 C CA . ILE B 1 21 ? -1.372 5.723 -8.211 1 98.44 21 ILE B CA 1
ATOM 814 C C . ILE B 1 21 ? -0.984 4.41 -7.535 1 98.44 21 ILE B C 1
ATOM 816 O O . ILE B 1 21 ? -0.458 3.502 -8.188 1 98.44 21 ILE B O 1
ATOM 820 N N . GLY B 1 22 ? -1.305 4.297 -6.273 1 98.38 22 GLY B N 1
ATOM 821 C CA . GLY B 1 22 ? -0.876 3.168 -5.457 1 98.38 22 GLY B CA 1
ATOM 822 C C . GLY B 1 22 ? -1.475 1.849 -5.906 1 98.38 22 GLY B C 1
ATOM 823 O O . GLY B 1 22 ? -0.91 0.784 -5.645 1 98.38 22 GLY B O 1
ATOM 824 N N . VAL B 1 23 ? -2.604 1.899 -6.648 1 98.56 23 VAL B N 1
ATOM 825 C CA . VAL B 1 23 ? -3.285 0.648 -6.961 1 98.56 23 VAL B CA 1
ATOM 826 C C . VAL B 1 23 ? -2.852 0.152 -8.336 1 98.56 23 VAL B C 1
ATOM 828 O O . VAL B 1 23 ? -3.133 -0.989 -8.711 1 98.56 23 VAL B O 1
ATOM 831 N N . ILE B 1 24 ? -2.102 0.884 -9.062 1 98.56 24 ILE B N 1
ATOM 832 C CA . ILE B 1 24 ? -1.768 0.553 -10.445 1 98.56 24 ILE B CA 1
ATOM 833 C C . ILE B 1 24 ? -0.886 -0.693 -10.477 1 98.56 24 ILE B C 1
ATOM 835 O O . ILE B 1 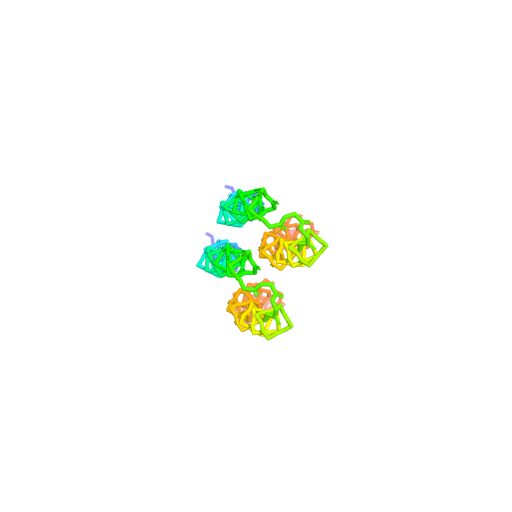24 ? -1.212 -1.674 -11.148 1 98.56 24 ILE B O 1
ATOM 839 N N . ALA B 1 25 ? 0.176 -0.669 -9.758 1 98.69 25 ALA B N 1
ATOM 840 C CA . ALA B 1 25 ? 1.145 -1.761 -9.812 1 98.69 25 ALA B CA 1
ATOM 841 C C . ALA B 1 25 ? 0.554 -3.045 -9.242 1 98.69 25 ALA B C 1
ATOM 843 O O . ALA B 1 25 ? 0.68 -4.117 -9.836 1 98.69 25 ALA B O 1
ATOM 844 N N . PRO B 1 26 ? -0.094 -2.967 -8.055 1 98.62 26 PRO B N 1
ATOM 845 C CA . PRO B 1 26 ? -0.744 -4.184 -7.562 1 98.62 26 PRO B CA 1
ATOM 846 C C . PRO B 1 26 ? -1.757 -4.754 -8.555 1 98.62 26 PRO B C 1
ATOM 848 O O . PRO B 1 26 ? -1.846 -5.973 -8.719 1 98.62 26 PRO B O 1
ATOM 851 N N . ALA B 1 27 ? -2.57 -3.922 -9.227 1 98.69 27 ALA B N 1
ATOM 852 C CA . ALA B 1 27 ? -3.549 -4.391 -10.211 1 98.69 27 ALA B CA 1
ATOM 853 C C . ALA B 1 27 ? -2.863 -5.109 -11.367 1 98.69 27 ALA B C 1
ATOM 855 O O . ALA B 1 27 ? -3.314 -6.172 -11.797 1 98.69 27 ALA B O 1
ATOM 856 N N . LEU B 1 28 ? -1.802 -4.574 -11.797 1 98.62 28 LEU B N 1
ATOM 857 C CA . LEU B 1 28 ? -1.056 -5.184 -12.898 1 98.62 28 LEU B CA 1
ATOM 858 C C . LEU B 1 28 ? -0.422 -6.5 -12.461 1 98.62 28 LEU B C 1
ATOM 860 O O . LEU B 1 28 ? -0.479 -7.492 -13.195 1 98.62 28 LEU B O 1
ATOM 864 N N . GLY B 1 29 ? 0.185 -6.477 -11.32 1 98.38 29 GLY B N 1
ATOM 865 C CA . GLY B 1 29 ? 0.788 -7.691 -10.797 1 98.38 29 GLY B CA 1
ATOM 866 C C . GLY B 1 29 ? -0.214 -8.805 -10.57 1 98.38 29 GLY B C 1
ATOM 867 O O . GLY B 1 29 ? 0.043 -9.961 -10.93 1 98.38 29 GLY B O 1
ATOM 868 N N . GLU B 1 30 ? -1.342 -8.477 -10.031 1 98.69 30 GLU B N 1
ATOM 869 C CA . GLU B 1 30 ? -2.396 -9.461 -9.797 1 98.69 30 GLU B CA 1
ATOM 870 C C . GLU B 1 30 ? -2.941 -10.016 -11.109 1 98.69 30 GLU B C 1
ATOM 872 O O . GLU B 1 30 ? -3.217 -11.211 -11.211 1 98.69 30 GLU B O 1
ATOM 877 N N . GLY B 1 31 ? -3.158 -9.102 -12.023 1 98.62 31 GLY B N 1
ATOM 878 C CA . GLY B 1 31 ? -3.607 -9.562 -13.32 1 98.62 31 GLY B CA 1
ATOM 879 C C . GLY B 1 31 ? -2.664 -10.57 -13.961 1 98.62 31 GLY B C 1
ATOM 880 O O . GLY B 1 31 ? -3.105 -11.586 -14.5 1 98.62 31 GLY B O 1
ATOM 881 N N . ARG B 1 32 ? -1.417 -10.281 -13.914 1 98.62 32 ARG B N 1
ATOM 882 C CA . ARG B 1 32 ? -0.41 -11.188 -14.453 1 98.62 32 ARG B CA 1
ATOM 883 C C . ARG B 1 32 ? -0.424 -12.523 -13.719 1 98.62 32 ARG B C 1
ATOM 885 O O . ARG B 1 32 ? -0.339 -13.586 -14.344 1 98.62 32 ARG B O 1
ATOM 892 N N . ALA B 1 33 ? -0.474 -12.5 -12.477 1 98.75 33 ALA B N 1
ATOM 893 C CA . ALA B 1 33 ? -0.507 -13.711 -11.656 1 98.75 33 ALA B CA 1
ATOM 894 C C . ALA B 1 33 ? -1.713 -14.578 -12.008 1 98.75 33 ALA B C 1
ATOM 896 O O . ALA B 1 33 ? -1.588 -15.797 -12.156 1 98.75 33 ALA B O 1
ATOM 897 N N . VAL B 1 34 ? -2.859 -13.945 -12.109 1 98.88 34 VAL B N 1
ATOM 898 C CA . VAL B 1 34 ? -4.082 -14.672 -12.422 1 98.88 34 VAL B CA 1
ATOM 899 C C . VAL B 1 34 ? -3.971 -15.305 -13.805 1 98.88 34 VAL B C 1
ATOM 901 O O . VAL B 1 34 ? -4.32 -16.484 -13.992 1 98.88 34 VAL B O 1
ATOM 904 N N . SER B 1 35 ? -3.451 -14.547 -14.758 1 98.81 35 SER B N 1
ATOM 905 C CA . SER B 1 35 ? -3.275 -15.055 -16.109 1 98.81 35 SER B CA 1
ATOM 906 C C . SER B 1 35 ? -2.369 -16.281 -16.125 1 98.81 35 SER B C 1
ATOM 908 O O . SER B 1 35 ? -2.693 -17.297 -16.75 1 98.81 35 SER B O 1
ATOM 910 N N . THR B 1 36 ? -1.262 -16.203 -15.469 1 98.81 36 THR B N 1
ATOM 911 C CA . THR B 1 36 ? -0.319 -17.312 -15.414 1 98.81 36 THR B CA 1
ATOM 912 C C . THR B 1 36 ? -0.938 -18.516 -14.703 1 98.81 36 THR B C 1
ATOM 914 O O . THR B 1 36 ? -0.709 -19.656 -15.094 1 98.81 36 THR B O 1
ATOM 917 N N . ALA B 1 37 ? -1.708 -18.234 -13.68 1 98.81 37 ALA B N 1
ATOM 918 C CA . ALA B 1 37 ? -2.377 -19.312 -12.953 1 98.81 37 ALA B CA 1
ATOM 919 C C . ALA B 1 37 ? -3.318 -20.094 -13.875 1 98.81 37 ALA B C 1
ATOM 921 O O . ALA B 1 37 ? -3.363 -21.328 -13.828 1 98.81 37 ALA B O 1
ATOM 922 N N . LEU B 1 38 ? -4.121 -19.375 -14.695 1 98.62 38 LEU B N 1
ATOM 923 C CA . LEU B 1 38 ? -5.07 -20.016 -15.602 1 98.62 38 LEU B CA 1
ATOM 924 C C . LEU B 1 38 ? -4.352 -20.891 -16.609 1 98.62 38 LEU B C 1
ATOM 926 O O . LEU B 1 38 ? -4.789 -22.016 -16.891 1 98.62 38 LEU B O 1
ATOM 930 N N . SER B 1 39 ? -3.266 -20.438 -17.094 1 98.62 39 SER B N 1
ATOM 931 C CA . SER B 1 39 ? -2.445 -21.234 -18 1 98.62 39 SER B CA 1
ATOM 932 C C . SER B 1 39 ? -1.852 -22.438 -17.297 1 98.62 39 SER B C 1
ATOM 934 O O . SER B 1 39 ? -1.812 -23.547 -17.859 1 98.62 39 SER B O 1
ATOM 936 N N . SER B 1 40 ? -1.389 -22.297 -16.109 1 98.69 40 SER B N 1
ATOM 937 C CA . SER B 1 40 ? -0.796 -23.375 -15.32 1 98.69 40 SER B CA 1
ATOM 938 C C . SER B 1 40 ? -1.831 -24.438 -14.969 1 98.69 40 SER B C 1
ATOM 940 O O . SER B 1 40 ? -1.526 -25.641 -14.977 1 98.69 40 SER B O 1
ATOM 942 N N . LEU B 1 41 ? -3.033 -23.984 -14.68 1 98.12 41 LEU B N 1
ATOM 943 C CA . LEU B 1 41 ? -4.117 -24.906 -14.375 1 98.12 41 LEU B CA 1
ATOM 944 C C . LEU B 1 41 ? -4.453 -25.766 -15.586 1 98.12 41 LEU B C 1
ATOM 946 O O . LEU B 1 41 ? -4.734 -26.953 -15.445 1 98.12 41 LEU B O 1
ATOM 950 N N . ALA B 1 42 ? -4.445 -25.172 -16.766 1 97.62 42 ALA B N 1
ATOM 951 C CA . ALA B 1 42 ? -4.703 -25.906 -18 1 97.62 42 ALA B CA 1
ATOM 952 C C . ALA B 1 42 ? -3.596 -26.922 -18.281 1 97.62 42 ALA B C 1
ATOM 954 O O . ALA B 1 42 ? -3.859 -28.016 -18.781 1 97.62 42 ALA B O 1
ATOM 955 N N . GLN B 1 43 ? -2.434 -26.641 -17.922 1 96.94 43 GLN B N 1
ATOM 956 C CA . GLN B 1 43 ? -1.257 -27.453 -18.188 1 96.94 43 GLN B CA 1
ATOM 957 C C . GLN B 1 43 ? -1.147 -28.609 -17.203 1 96.94 43 GLN B C 1
ATOM 959 O O . GLN B 1 43 ? -0.686 -29.688 -17.562 1 96.94 43 GLN B O 1
ATOM 964 N N . GLN B 1 44 ? -1.507 -28.359 -15.938 1 97 44 GLN B N 1
ATOM 965 C CA . GLN B 1 44 ? -1.368 -29.359 -14.875 1 97 44 GLN B CA 1
ATOM 966 C C . GLN B 1 44 ? -2.615 -29.406 -14 1 97 44 GLN B C 1
ATOM 968 O O . GLN B 1 44 ? -2.572 -29.016 -12.828 1 97 44 GLN B O 1
ATOM 973 N N . PRO B 1 45 ? -3.691 -29.938 -14.492 1 96.06 45 PRO B N 1
ATOM 974 C CA . PRO B 1 45 ? -4.965 -29.969 -13.773 1 96.06 45 PRO B CA 1
ATOM 975 C C . PRO B 1 45 ? -4.883 -30.75 -12.469 1 96.06 45 PRO B C 1
ATOM 977 O O . PRO B 1 45 ? -5.641 -30.484 -11.531 1 96.06 45 PRO B O 1
ATOM 980 N N . ASP B 1 46 ? -3.908 -31.656 -12.398 1 95.94 46 ASP B N 1
ATOM 981 C CA . ASP B 1 46 ? -3.773 -32.469 -11.203 1 95.94 46 ASP B CA 1
ATOM 982 C C . ASP B 1 46 ? -3.213 -31.672 -10.039 1 95.94 46 ASP B C 1
ATOM 984 O O . ASP B 1 46 ? -3.324 -32.062 -8.883 1 95.94 46 ASP B O 1
ATOM 988 N N . ALA B 1 47 ? -2.545 -30.547 -10.391 1 96 47 ALA B N 1
ATOM 989 C CA . ALA B 1 47 ? -1.966 -29.688 -9.359 1 96 47 ALA B CA 1
ATOM 990 C C . ALA B 1 47 ? -2.855 -28.484 -9.094 1 96 47 ALA B C 1
ATOM 992 O O . ALA B 1 47 ? -2.391 -27.453 -8.578 1 96 47 ALA B O 1
ATOM 993 N N . ALA B 1 48 ? -4.121 -28.562 -9.43 1 97.12 48 ALA B N 1
ATOM 994 C CA . ALA B 1 48 ? -5.047 -27.438 -9.391 1 97.12 48 ALA B CA 1
ATOM 995 C C . ALA B 1 48 ? -5.176 -26.875 -7.98 1 97.12 48 ALA B C 1
ATOM 997 O O . ALA B 1 48 ? -5.207 -25.656 -7.789 1 97.12 48 ALA B O 1
ATOM 998 N N . THR B 1 49 ? -5.18 -27.734 -7.043 1 97.38 49 THR B N 1
ATOM 999 C CA . THR B 1 49 ? -5.355 -27.281 -5.664 1 97.38 49 THR B CA 1
ATOM 1000 C C . THR B 1 49 ? -4.141 -26.484 -5.199 1 97.38 49 THR B C 1
ATOM 1002 O O . THR B 1 49 ? -4.285 -25.406 -4.625 1 97.38 49 THR B O 1
ATOM 1005 N N . THR B 1 50 ? -2.959 -27.031 -5.48 1 97.81 50 THR B N 1
ATOM 1006 C CA . THR B 1 50 ? -1.732 -26.359 -5.07 1 97.81 50 THR B CA 1
ATOM 1007 C C . THR B 1 50 ? -1.568 -25.031 -5.816 1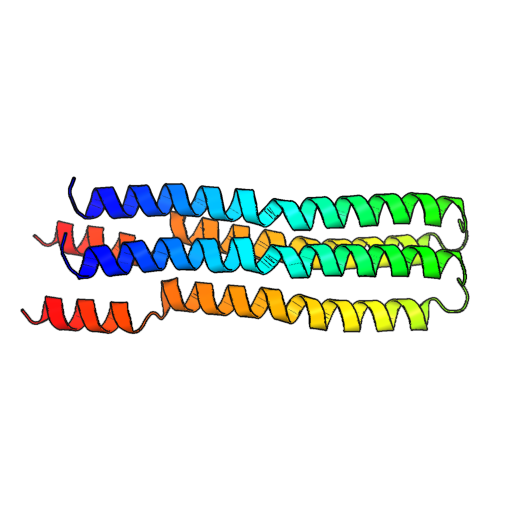 97.81 50 THR B C 1
ATOM 1009 O O . THR B 1 50 ? -1.211 -24.016 -5.215 1 97.81 50 THR B O 1
ATOM 1012 N N . ILE B 1 51 ? -1.874 -25.031 -7.094 1 98.44 51 ILE B N 1
ATOM 1013 C CA . ILE B 1 51 ? -1.75 -23.828 -7.918 1 98.44 51 ILE B CA 1
ATOM 1014 C C . ILE B 1 51 ? -2.73 -22.766 -7.434 1 98.44 51 ILE B C 1
ATOM 1016 O O . ILE B 1 51 ? -2.35 -21.609 -7.23 1 98.44 51 ILE B O 1
ATOM 1020 N N . THR B 1 52 ? -3.961 -23.125 -7.176 1 98.44 52 THR B N 1
ATOM 1021 C CA . THR B 1 52 ? -4.996 -22.172 -6.773 1 98.44 52 THR B CA 1
ATOM 1022 C C . THR B 1 52 ? -4.707 -21.609 -5.383 1 98.44 52 THR B C 1
ATOM 1024 O O . THR B 1 52 ? -4.848 -20.406 -5.152 1 98.44 52 THR B O 1
ATOM 1027 N N . ARG B 1 53 ? -4.25 -22.438 -4.438 1 97.88 53 ARG B N 1
ATOM 1028 C CA . ARG B 1 53 ? -3.91 -21.969 -3.1 1 97.88 53 ARG B CA 1
ATOM 1029 C C . ARG B 1 53 ? -2.744 -20.984 -3.143 1 97.88 53 ARG B C 1
ATOM 1031 O O . ARG B 1 53 ? -2.785 -19.938 -2.492 1 97.88 53 ARG B O 1
ATOM 1038 N N . THR B 1 54 ? -1.763 -21.344 -3.906 1 98.56 54 THR B N 1
ATOM 1039 C CA . THR B 1 54 ? -0.595 -20.469 -4.047 1 98.56 54 THR B CA 1
ATOM 1040 C C . THR B 1 54 ? -0.981 -19.141 -4.668 1 98.56 54 THR B C 1
ATOM 1042 O O . THR B 1 54 ? -0.525 -18.078 -4.219 1 98.56 54 THR B O 1
ATOM 1045 N N . LEU B 1 55 ? -1.83 -19.188 -5.664 1 98.62 55 LEU B N 1
ATOM 1046 C CA . LEU B 1 55 ? -2.297 -17.969 -6.32 1 98.62 55 LEU B CA 1
ATOM 1047 C C . LEU B 1 55 ? -2.994 -17.047 -5.324 1 98.62 55 LEU B C 1
ATOM 1049 O O . LEU B 1 55 ? -2.672 -15.867 -5.234 1 98.62 55 LEU B O 1
ATOM 1053 N N . PHE B 1 56 ? -3.918 -17.547 -4.574 1 98.5 56 PHE B N 1
ATOM 1054 C CA . PHE B 1 56 ? -4.742 -16.719 -3.709 1 98.5 56 PHE B CA 1
ATOM 1055 C C . PHE B 1 56 ? -3.91 -16.109 -2.586 1 98.5 56 PHE B C 1
ATOM 1057 O O . PHE B 1 56 ? -4.102 -14.953 -2.219 1 98.5 56 PHE B O 1
ATOM 1064 N N . VAL B 1 57 ? -2.947 -16.906 -2.057 1 98.06 57 VAL B N 1
ATOM 1065 C CA . VAL B 1 57 ? -2.051 -16.375 -1.041 1 98.06 57 VAL B CA 1
ATOM 1066 C C . VAL B 1 57 ? -1.164 -15.289 -1.657 1 98.06 57 VAL B C 1
ATOM 1068 O O . VAL B 1 57 ? -0.99 -14.219 -1.077 1 98.06 57 VAL B O 1
ATOM 1071 N N . GLY B 1 58 ? -0.691 -15.617 -2.869 1 98.5 58 GLY B N 1
ATOM 1072 C CA . GLY B 1 58 ? 0.108 -14.633 -3.58 1 98.5 58 GLY B CA 1
ATOM 1073 C C . GLY B 1 58 ? -0.651 -13.352 -3.881 1 98.5 58 GLY B C 1
ATOM 1074 O O . GLY B 1 58 ? -0.117 -12.258 -3.713 1 98.5 58 GLY B O 1
ATOM 1075 N N . LEU B 1 59 ? -1.947 -13.5 -4.293 1 98.56 59 LEU B N 1
ATOM 1076 C CA . LEU B 1 59 ? -2.781 -12.336 -4.578 1 98.56 59 LEU B CA 1
ATOM 1077 C C . LEU B 1 59 ? -3.004 -11.508 -3.318 1 98.56 59 LEU B C 1
ATOM 1079 O O . LEU B 1 59 ? -3.012 -10.273 -3.375 1 98.56 59 LEU B O 1
ATOM 1083 N N . ALA B 1 60 ? -3.229 -12.164 -2.234 1 98.12 60 ALA B N 1
ATOM 1084 C CA . ALA B 1 60 ? -3.438 -11.469 -0.965 1 98.12 60 ALA B CA 1
ATOM 1085 C C . ALA B 1 60 ? -2.221 -10.625 -0.594 1 98.12 60 ALA B C 1
ATOM 1087 O O . ALA B 1 60 ? -2.363 -9.484 -0.143 1 98.12 60 ALA B O 1
ATOM 1088 N N . ILE B 1 61 ? -1.031 -11.188 -0.824 1 98.12 61 ILE B N 1
ATOM 1089 C CA . ILE B 1 61 ? 0.209 -10.5 -0.486 1 98.12 61 ILE B CA 1
ATOM 1090 C C . ILE B 1 61 ? 0.396 -9.289 -1.407 1 98.12 61 ILE B C 1
ATOM 1092 O O . ILE B 1 61 ? 0.703 -8.195 -0.944 1 98.12 61 ILE B O 1
ATOM 1096 N N . ILE B 1 62 ? 0.116 -9.43 -2.684 1 98.44 62 ILE B N 1
ATOM 1097 C CA . ILE B 1 62 ? 0.217 -8.328 -3.625 1 98.44 62 ILE B CA 1
ATOM 1098 C C . ILE B 1 62 ? -0.795 -7.242 -3.26 1 98.44 62 ILE B C 1
ATOM 1100 O O . ILE B 1 62 ? -0.469 -6.051 -3.258 1 98.44 62 ILE B O 1
ATOM 1104 N N . GLU B 1 63 ? -2.033 -7.719 -2.939 1 98.25 63 GLU B N 1
ATOM 1105 C CA . GLU B 1 63 ? -3.119 -6.805 -2.596 1 98.25 63 GLU B CA 1
ATOM 1106 C C . GLU B 1 63 ? -2.76 -5.953 -1.381 1 98.25 63 GLU B C 1
ATOM 1108 O O . GLU B 1 63 ? -3.195 -4.805 -1.271 1 98.25 63 GLU B O 1
ATOM 1113 N N . SER B 1 64 ? -1.906 -6.461 -0.419 1 97.88 64 SER B N 1
ATOM 1114 C CA . SER B 1 64 ? -1.514 -5.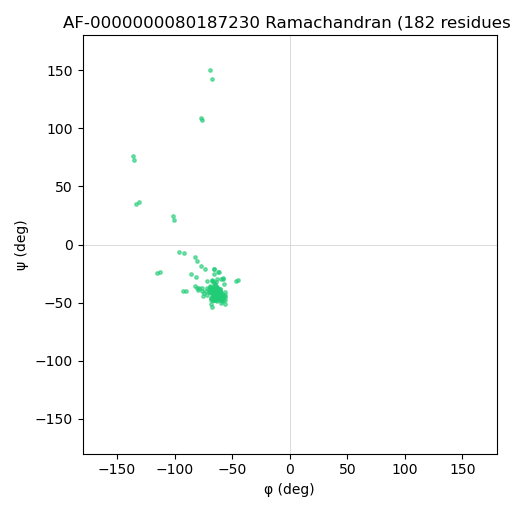738 0.787 1 97.88 64 SER B CA 1
ATOM 1115 C C . SER B 1 64 ? -0.844 -4.41 0.442 1 97.88 64 SER B C 1
ATOM 1117 O O . SER B 1 64 ? -1.028 -3.416 1.146 1 97.88 64 SER B O 1
ATOM 1119 N N . THR B 1 65 ? -0.204 -4.344 -0.675 1 98.31 65 THR B N 1
ATOM 1120 C CA . THR B 1 65 ? 0.466 -3.109 -1.066 1 98.31 65 THR B CA 1
ATOM 1121 C C . THR B 1 65 ? -0.554 -2.041 -1.451 1 98.31 65 THR B C 1
ATOM 1123 O O . THR B 1 65 ? -0.343 -0.854 -1.195 1 98.31 65 THR B O 1
ATOM 1126 N N . ALA B 1 66 ? -1.688 -2.42 -2.133 1 98.5 66 ALA B N 1
ATOM 1127 C CA . ALA B 1 66 ? -2.783 -1.501 -2.434 1 98.5 66 ALA B CA 1
ATOM 1128 C C . ALA B 1 66 ? -3.475 -1.035 -1.155 1 98.5 66 ALA B C 1
ATOM 1130 O O . ALA B 1 66 ? -3.834 0.137 -1.029 1 98.5 66 ALA B O 1
ATOM 1131 N N . ILE B 1 67 ? -3.688 -1.965 -0.27 1 98.69 67 ILE B N 1
ATOM 1132 C CA . ILE B 1 67 ? -4.375 -1.673 0.982 1 98.69 67 ILE B CA 1
ATOM 1133 C C . ILE B 1 67 ? -3.592 -0.626 1.771 1 98.69 67 ILE B C 1
ATOM 1135 O O . ILE B 1 67 ? -4.18 0.259 2.396 1 98.69 67 ILE B O 1
ATOM 1139 N N . TYR B 1 68 ? -2.166 -0.688 1.764 1 98.69 68 TYR B N 1
ATOM 1140 C CA . TYR B 1 68 ? -1.372 0.325 2.451 1 98.69 68 TYR B CA 1
ATOM 1141 C C . TYR B 1 68 ? -1.701 1.72 1.932 1 98.69 68 TYR B C 1
ATOM 1143 O O . TYR B 1 68 ? -1.851 2.66 2.715 1 98.69 68 TYR B O 1
ATOM 1151 N N . CYS B 1 69 ? -1.803 1.859 0.634 1 98.81 69 CYS B N 1
ATOM 1152 C CA . CYS B 1 69 ? -2.154 3.141 0.034 1 98.81 69 CYS B CA 1
ATOM 1153 C C . CYS B 1 69 ? -3.568 3.555 0.422 1 98.81 69 CYS B C 1
ATOM 1155 O O . CYS B 1 69 ? -3.832 4.734 0.657 1 98.81 69 CYS B O 1
ATOM 1157 N N . PHE B 1 70 ? -4.461 2.592 0.464 1 98.81 70 PHE B N 1
ATOM 1158 C CA . PHE B 1 70 ? -5.836 2.861 0.868 1 98.81 70 PHE B CA 1
ATOM 1159 C C . PHE B 1 70 ? -5.887 3.393 2.295 1 98.81 70 PHE B C 1
ATOM 1161 O O . PHE B 1 70 ? -6.574 4.379 2.57 1 98.81 70 PHE B O 1
ATOM 1168 N N . VAL B 1 71 ? -5.125 2.734 3.186 1 98.75 71 VAL B N 1
ATOM 1169 C CA . VAL B 1 71 ? -5.109 3.115 4.594 1 98.75 71 VAL B CA 1
ATOM 1170 C C . VAL B 1 71 ? -4.586 4.543 4.738 1 98.75 71 VAL B C 1
ATOM 1172 O O . VAL B 1 71 ? -5.191 5.363 5.43 1 98.75 71 VAL B O 1
ATOM 1175 N N . VAL B 1 72 ? -3.545 4.855 4.062 1 98.88 72 VAL B N 1
ATOM 1176 C CA . VAL B 1 72 ? -2.963 6.191 4.148 1 98.88 72 VAL B CA 1
ATOM 1177 C C . VAL B 1 72 ? -3.943 7.223 3.6 1 98.88 72 VAL B C 1
ATOM 1179 O O . VAL B 1 72 ? -4.117 8.297 4.18 1 98.88 72 VAL B O 1
ATOM 1182 N N . SER B 1 73 ? -4.578 6.848 2.482 1 98.88 73 SER B N 1
ATOM 1183 C CA . SER B 1 73 ? -5.578 7.742 1.904 1 98.88 73 SER B CA 1
ATOM 1184 C C . SER B 1 73 ? -6.715 8.008 2.885 1 98.88 73 SER B C 1
ATOM 1186 O O . SER B 1 73 ? -7.133 9.156 3.059 1 98.88 73 SER B O 1
ATOM 1188 N N . MET B 1 74 ? -7.152 6.984 3.52 1 98.81 74 MET B N 1
ATOM 1189 C CA . MET B 1 74 ? -8.25 7.121 4.473 1 98.81 74 MET B CA 1
ATOM 1190 C C . MET B 1 74 ? -7.824 7.953 5.676 1 98.81 74 MET B C 1
ATOM 1192 O O . MET B 1 74 ? -8.609 8.75 6.195 1 98.81 74 MET B O 1
ATOM 1196 N N . ILE B 1 75 ? -6.637 7.82 6.094 1 98.69 75 ILE B N 1
ATOM 1197 C CA . ILE B 1 75 ? -6.117 8.602 7.211 1 98.69 75 ILE B CA 1
ATOM 1198 C C . ILE B 1 75 ? -6.074 10.078 6.832 1 98.69 75 ILE B C 1
ATOM 1200 O O . ILE B 1 75 ? -6.488 10.938 7.617 1 98.69 75 ILE B O 1
ATOM 1204 N N . LEU B 1 76 ? -5.676 10.422 5.609 1 98.62 76 LEU B N 1
ATOM 1205 C CA . LEU B 1 76 ? -5.578 11.805 5.156 1 98.62 76 LEU B CA 1
ATOM 1206 C C . LEU B 1 76 ? -6.957 12.453 5.094 1 98.62 76 LEU B C 1
ATOM 1208 O O . LEU B 1 76 ? -7.082 13.672 5.262 1 98.62 76 LEU B O 1
ATOM 1212 N N . ILE B 1 77 ? -7.961 11.57 4.926 1 98.19 77 ILE B N 1
ATOM 1213 C CA . ILE B 1 77 ? -9.312 12.094 4.785 1 98.19 77 ILE B CA 1
ATOM 1214 C C . ILE B 1 77 ? -9.992 12.141 6.148 1 98.19 77 ILE B C 1
ATOM 1216 O O . ILE B 1 77 ? -10.625 13.141 6.5 1 98.19 77 ILE B O 1
ATOM 1220 N N . PHE B 1 78 ? -9.758 11.109 6.926 1 97.56 78 PHE B N 1
ATOM 1221 C CA . PHE B 1 78 ? -10.617 10.961 8.086 1 97.56 78 PHE B CA 1
ATOM 1222 C C . PHE B 1 78 ? -9.836 11.18 9.375 1 97.56 78 PHE B C 1
ATOM 1224 O O . PHE B 1 78 ? -10.422 11.422 10.438 1 97.56 78 PHE B O 1
ATOM 1231 N N . ALA B 1 79 ? -8.555 11 9.383 1 96.5 79 ALA B N 1
ATOM 1232 C CA . ALA B 1 79 ? -7.766 11.008 10.617 1 96.5 79 ALA B CA 1
ATOM 1233 C C . ALA B 1 79 ? -6.516 11.867 10.453 1 96.5 79 ALA B C 1
ATOM 1235 O O . ALA B 1 79 ? -5.449 11.531 10.977 1 96.5 79 ALA B O 1
ATOM 1236 N N . ASN B 1 80 ? -6.633 12.922 9.695 1 97 80 ASN B N 1
ATOM 1237 C CA . ASN B 1 80 ? -5.531 13.828 9.375 1 97 80 ASN B CA 1
ATOM 1238 C C . ASN B 1 80 ? -5.219 14.758 10.539 1 97 80 ASN B C 1
ATOM 1240 O O . ASN B 1 80 ? -5.984 15.672 10.836 1 97 80 ASN B O 1
ATOM 1244 N N . PRO B 1 81 ? -4.121 14.633 11.25 1 94.5 81 PRO B N 1
ATOM 1245 C CA . PRO B 1 81 ? -3.824 15.461 12.422 1 94.5 81 PRO B CA 1
ATOM 1246 C C . PRO B 1 81 ? -3.578 16.922 12.062 1 94.5 81 PRO B C 1
ATOM 1248 O O . PRO B 1 81 ? -3.801 17.812 12.891 1 94.5 81 PRO B O 1
ATOM 1251 N N . PHE B 1 82 ? -3.074 17.172 10.906 1 94.31 82 PHE B N 1
ATOM 1252 C CA . PHE B 1 82 ? -2.836 18.547 10.469 1 94.31 82 PHE B CA 1
ATOM 1253 C C . PHE B 1 82 ? -4.148 19.312 10.344 1 94.31 82 PHE B C 1
ATOM 1255 O O . PHE B 1 82 ? -4.234 20.484 10.711 1 94.31 82 PHE B O 1
ATOM 1262 N N . TRP B 1 83 ? -5.082 18.656 9.789 1 91.44 83 TRP B N 1
ATOM 1263 C CA . TRP B 1 83 ? -6.426 19.219 9.68 1 91.44 83 TRP B CA 1
ATOM 1264 C C . TRP B 1 83 ? -7.031 19.438 11.062 1 91.44 83 TRP B C 1
ATOM 1266 O O . TRP B 1 83 ? -7.605 20.5 11.328 1 91.44 83 TRP B O 1
ATOM 1276 N N . ASN B 1 84 ? -6.887 18.484 11.914 1 91.56 84 ASN B N 1
ATOM 1277 C CA . ASN B 1 84 ? -7.434 18.594 13.266 1 91.56 84 ASN B CA 1
ATOM 1278 C C . ASN B 1 84 ? -6.824 19.766 14.023 1 91.56 84 ASN B C 1
ATOM 1280 O O . ASN B 1 84 ? -7.527 20.484 14.742 1 91.56 84 ASN B O 1
ATOM 1284 N N . TYR B 1 85 ? -5.578 19.953 13.914 1 88.38 85 TYR B N 1
ATOM 1285 C CA . TYR B 1 85 ? -4.898 21.094 14.531 1 88.38 85 TYR B CA 1
ATOM 1286 C C . TYR B 1 85 ? -5.41 22.406 13.977 1 88.38 85 TYR B C 1
ATOM 1288 O O . TYR B 1 85 ? -5.668 23.344 14.727 1 88.38 85 TYR B O 1
ATOM 1296 N N . ALA B 1 86 ? -5.551 22.5 12.688 1 85.94 86 ALA B N 1
ATOM 1297 C CA . ALA B 1 86 ? -5.953 23.734 12.023 1 85.94 86 ALA B CA 1
ATOM 1298 C C . ALA B 1 86 ? -7.359 24.156 12.445 1 85.94 86 ALA B C 1
ATOM 1300 O O . ALA B 1 86 ? -7.621 25.344 12.648 1 85.94 86 ALA B O 1
ATOM 1301 N N . ILE B 1 87 ? -8.203 23.234 12.609 1 87.06 87 ILE B N 1
ATOM 1302 C CA . ILE B 1 87 ? -9.586 23.594 12.914 1 87.06 87 ILE B CA 1
ATOM 1303 C C . ILE B 1 87 ? -9.727 23.906 14.406 1 87.06 87 ILE B C 1
ATOM 1305 O O . ILE B 1 87 ? -10.617 24.641 14.812 1 87.06 87 ILE B O 1
ATOM 1309 N N . THR B 1 88 ? -8.883 23.297 15.211 1 83.44 88 THR B N 1
ATOM 1310 C CA . THR B 1 88 ? -8.914 23.625 16.641 1 83.44 88 THR B CA 1
ATOM 1311 C C . THR B 1 88 ? -8.266 24.969 16.906 1 83.44 88 THR B C 1
ATOM 1313 O O . THR B 1 88 ? -8.758 25.75 17.719 1 83.44 88 THR B O 1
ATOM 1316 N N . GLY B 1 89 ? -7.043 25.234 16.25 1 66.19 89 GLY B N 1
ATOM 1317 C CA . GLY B 1 89 ? -6.418 26.547 16.391 1 66.19 89 GLY B CA 1
ATOM 1318 C C . GLY B 1 89 ? -7.25 27.672 15.828 1 66.19 89 GLY B C 1
ATOM 1319 O O . GLY B 1 89 ? -7.254 28.781 16.359 1 66.19 89 GLY B O 1
ATOM 1320 N N . ALA B 1 90 ? -7.875 27.516 14.672 1 60.47 90 ALA B N 1
ATOM 1321 C CA . ALA B 1 90 ? -8.766 28.516 14.086 1 60.47 90 ALA B CA 1
ATOM 1322 C C . ALA B 1 90 ? -9.992 28.734 14.961 1 60.47 90 ALA B C 1
ATOM 1324 O O . ALA B 1 90 ? -10.523 29.844 15.039 1 60.47 90 ALA B O 1
ATOM 1325 N N . 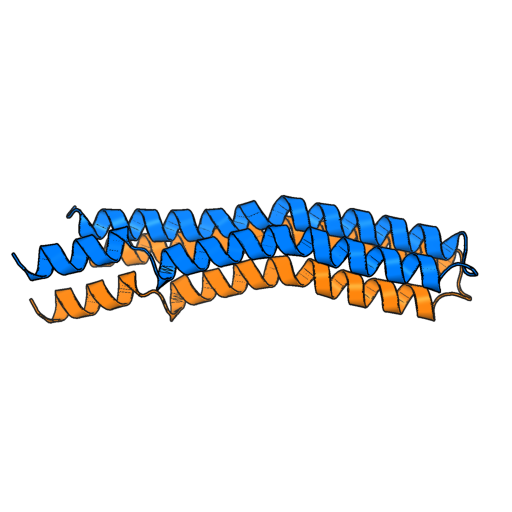ALA B 1 91 ? -10.5 27.625 15.586 1 54.53 91 ALA B N 1
ATOM 1326 C CA . ALA B 1 91 ? -11.641 27.797 16.484 1 54.53 91 ALA B CA 1
ATOM 1327 C C . ALA B 1 91 ? -11.258 28.609 17.719 1 54.53 91 ALA B C 1
ATOM 1329 O O . ALA B 1 91 ? -12.102 29.281 18.312 1 54.53 91 ALA B O 1
ATOM 1330 N N . GLY B 1 92 ? -10.047 28.453 18.094 1 45.78 92 GLY B N 1
ATOM 1331 C CA . GLY B 1 92 ? -9.695 29.219 19.281 1 45.78 92 GLY B CA 1
ATOM 1332 C C . GLY B 1 92 ? -9.375 30.672 18.984 1 45.78 92 GLY B C 1
ATOM 1333 O O . GLY B 1 92 ? -9.078 31.438 19.891 1 45.78 92 GLY B O 1
ATOM 1334 N N . LYS B 1 93 ? -9.133 31.141 17.688 1 45.72 93 LYS B N 1
ATOM 1335 C CA . LYS B 1 93 ? -9.008 32.594 17.453 1 45.72 93 LYS B CA 1
ATOM 1336 C C . LYS B 1 93 ? -10.375 33.219 17.172 1 45.72 93 LYS B C 1
ATOM 1338 O O . LYS B 1 93 ? -11.273 32.531 16.656 1 45.72 93 LYS B O 1
#

Organism: NCBI:txid1233

Secondary structure (DSSP, 8-state):
--HHHHHHHHHHHHHHHHHHHHTHHHHHHHHHHHHHHHHHHHH-GGGHHHHHHHHHHHHHHHHHHHHHHHHHHHHHHHS-HHHHHHHHHHHT-/--HHHHHHHHHHHHHHHHHHHHTHHHHHHHHHHHHHHHHHHHH-GGGHHHHHHHHHHHHHHHHHHHHHHHHHHHHHHHS-HHHHHHHHHHHT-

InterPro domains:
  IPR000454 ATP synthase, F0 complex, subunit C [MF_01396] (12-77)
  IPR000454 ATP synthase, F0 complex, subunit C [PR00124] (14-33)
  IPR000454 ATP synthase, F0 complex, subunit C [PR00124] (35-50)
  IPR000454 ATP synthase, F0 complex, subunit C [PR00124] (52-77)
  IPR002379 V-ATPase proteolipid subunit C-like domain [PF00137] (13-76)
  IPR005953 ATP synthase, F0 complex, subunit C, bacterial/chloroplast [TIGR01260] (24-79)
  IPR017708 Alternate ATP synthase, F0 complex, subunit C, bacterial/archaeal [TIGR03322] (2-87)
  IPR035921 F/V-ATP synthase subunit C superfamily [G3DSA:1.20.120.610] (1-92)
  IPR035921 F/V-ATP synthase subunit C superfamily [SSF81333] (6-81)

Sequence (186 aa):
MDSITLIAIVSIITAGLTISIGVIAPALGEGRAVSTALSSLAQQPDAATTITRTLFVGLAIIESTAIYCFVVSMILIFANPFWNYAITGAAGKMDSITLIAIVSIITAGLTISIGVIAPALGEGRAVSTALSSLAQQPDAATTITRTLFVGLAIIESTAIYCFVVSMILIFANPFWNYAITGAAGK

pLDDT: mean 94.39, std 10.54, range [45.72, 98.88]

Foldseek 3Di:
DDPLVVLLVCLLVCLVCLLVVQVVVLVVVLVVLVVVLVVVCVVCVVCNVVSVVVSVVVNVVSVVSSVVSNVVSCCSNPVNVVNVVRVVVVVVD/DDPLVVLLVCLLVCLVVLLVVQVVVLVVVLVVLVVVLVVVCVVCVVCNVVSVVVSVVVNVVSVVSSVVSNVVSCCSNPVNVVNVVVVVVVVVD

Radius of gyration: 21.41 Å; Cα contacts (8 Å, |Δi|>4): 240; chains: 2; bounding box: 23×66×41 Å

Nearest PDB structures (foldseek):
  2wie-assembly1_A  TM=9.524E-01  e=3.255E-05  Limnospira platensis
  6tqj-assembly1_A  TM=9.870E-01  e=5.545E-05  Spinacia oleracea
  7njv-assembly1_N  TM=9.185E-01  e=6.664E-04  Mycolicibacterium smegmatis MC2 155
  7njm-assembly1_Q  TM=9.227E-01  e=1.070E-03  Mycolicibacterium smegmatis MC2 155
  7nkk-assembly1_P  TM=9.179E-01  e=1.205E-03  Mycolicibacterium smegmatis MC2 155